Protein AF-A0AAD6MBC7-F1 (afdb_monomer_lite)

Sequence (202 aa):
MADLLQKFNLKKAAIQKALGNLSDKGKMSFKEYGKQKIHLTLILTMQNCSKSWMSRRELLVRLRAVCSICGRYVFQRKIRTLESNLALQQIRDKEAKLRKGVNYAWAFEVKEMEDKLVKLRKGVTLVRPEERKAIEEMYSEKLSQWRKRMFKDVWGGITENSPQDLKEFKEELGLEYDEDVSVSLQSFSDLLQRCKNRARGQ

Radius of gyration: 58.09 Å; chains: 1; bounding box: 85×47×161 Å

Secondary structure (DSSP, 8-state):
-HHHHHTTT--HHHHHHHHHHHHHTTSSEEEEETTEEEEE--GGGGTTS-S----HHHHHHHHHHHHHHHHHHHHHHHHHHHHHHHHHHHHHHHHHHHHHHHHHHHHHHHHHHHHHHHHHHHH--SS-HHHHHHHHHHHHHHHHHHH--HHHHHHHHHHTT--S-TTHHHHHTT---TTTTT--HHHHHHHHHHHHHHGGG-

pLDDT: mean 76.62, std 12.32, range [38.09, 94.06]

Structure (mmCIF, N/CA/C/O backbone):
data_AF-A0AAD6MBC7-F1
#
_entry.id   AF-A0AAD6MBC7-F1
#
loop_
_atom_site.group_PDB
_atom_site.id
_atom_site.type_symbol
_atom_site.label_atom_id
_atom_site.label_alt_id
_atom_site.label_comp_id
_atom_site.label_asym_id
_atom_site.label_entity_id
_atom_site.label_seq_id
_atom_site.pdbx_PDB_ins_code
_atom_site.Cartn_x
_atom_site.Cartn_y
_atom_site.Cartn_z
_atom_site.occupancy
_atom_site.B_iso_or_equiv
_atom_site.auth_seq_id
_atom_site.auth_comp_id
_atom_site.auth_asym_id
_atom_site.auth_atom_id
_atom_site.pdbx_PDB_model_num
ATOM 1 N N . MET A 1 1 ? 16.259 22.492 -68.100 1.00 56.00 1 MET A N 1
ATOM 2 C CA . MET A 1 1 ? 16.984 23.421 -67.194 1.00 56.00 1 MET A CA 1
ATOM 3 C C . MET A 1 1 ? 16.187 24.696 -66.917 1.00 56.00 1 MET A C 1
ATOM 5 O O . MET A 1 1 ? 16.087 25.071 -65.758 1.00 56.00 1 MET A O 1
ATOM 9 N N . ALA A 1 2 ? 15.576 25.328 -67.932 1.00 54.22 2 ALA A N 1
ATOM 10 C CA . ALA A 1 2 ? 14.737 26.521 -67.752 1.00 54.22 2 ALA A CA 1
ATOM 11 C C . ALA A 1 2 ? 13.565 26.307 -66.770 1.00 54.22 2 ALA A C 1
ATOM 13 O O . ALA A 1 2 ? 13.370 27.140 -65.894 1.00 54.22 2 ALA A O 1
ATOM 14 N N . ASP A 1 3 ? 12.887 25.156 -66.825 1.00 60.41 3 ASP A N 1
ATOM 15 C CA . ASP A 1 3 ? 11.737 24.862 -65.945 1.00 60.41 3 ASP A CA 1
ATOM 16 C C . ASP A 1 3 ? 12.131 24.596 -64.479 1.00 60.41 3 ASP A C 1
ATOM 18 O O . ASP A 1 3 ? 11.359 24.838 -63.556 1.00 60.41 3 ASP A O 1
ATOM 22 N N . LEU A 1 4 ? 13.362 24.132 -64.239 1.00 61.28 4 LEU A N 1
ATOM 23 C CA . LEU A 1 4 ? 13.913 23.942 -62.890 1.00 61.28 4 LEU A CA 1
ATOM 24 C C . LEU A 1 4 ? 14.376 25.265 -62.274 1.00 61.28 4 LEU A C 1
ATOM 26 O O . LEU A 1 4 ? 14.241 25.457 -61.072 1.00 61.28 4 LEU A O 1
ATOM 30 N N . LEU A 1 5 ? 14.895 26.182 -63.094 1.00 61.25 5 LEU A N 1
ATOM 31 C CA . LEU A 1 5 ? 15.387 27.490 -62.653 1.00 61.25 5 LEU A CA 1
ATOM 32 C C . LEU A 1 5 ? 14.274 28.546 -62.559 1.00 61.25 5 LEU A C 1
ATOM 34 O O . LEU A 1 5 ? 14.397 29.489 -61.781 1.00 61.25 5 LEU A O 1
ATOM 38 N N . GLN A 1 6 ? 13.159 28.362 -63.274 1.00 61.75 6 GLN A N 1
ATOM 39 C CA . GLN A 1 6 ? 11.936 29.152 -63.086 1.00 61.75 6 GLN A CA 1
ATOM 40 C C . GLN A 1 6 ? 11.345 28.986 -61.681 1.00 61.75 6 GLN A C 1
ATOM 42 O O . GLN A 1 6 ? 10.816 29.953 -61.141 1.00 61.75 6 GLN A O 1
ATOM 47 N N . LYS A 1 7 ? 11.513 27.813 -61.048 1.00 66.12 7 LYS A N 1
ATOM 48 C CA . LYS A 1 7 ? 11.138 27.589 -59.637 1.00 66.12 7 LYS A CA 1
ATOM 49 C C . LYS A 1 7 ? 11.927 28.465 -58.652 1.00 66.12 7 LYS A C 1
ATOM 51 O O . LYS A 1 7 ? 11.479 28.659 -57.531 1.00 66.12 7 LYS A O 1
ATOM 56 N N . PHE A 1 8 ? 13.069 29.014 -59.074 1.00 68.12 8 PHE A N 1
ATOM 57 C CA . PHE A 1 8 ? 13.899 29.943 -58.300 1.00 68.12 8 PHE A CA 1
ATOM 58 C C . PHE A 1 8 ? 13.714 31.414 -58.738 1.00 68.12 8 PHE A C 1
ATOM 60 O O . PHE A 1 8 ? 14.601 32.234 -58.516 1.00 68.12 8 PHE A O 1
ATOM 67 N N . ASN A 1 9 ? 12.581 31.769 -59.369 1.00 68.56 9 ASN A N 1
ATOM 68 C CA . ASN A 1 9 ? 12.229 33.136 -59.801 1.00 68.56 9 ASN A CA 1
ATOM 69 C C . ASN A 1 9 ? 13.202 33.802 -60.798 1.00 68.56 9 ASN A C 1
ATOM 71 O O . ASN A 1 9 ? 13.253 35.028 -60.919 1.00 68.56 9 ASN A O 1
ATOM 75 N N . LEU A 1 10 ? 13.954 33.019 -61.574 1.00 72.62 10 LEU A N 1
ATOM 76 C CA . LEU A 1 10 ? 14.853 33.556 -62.597 1.00 72.62 10 LEU A CA 1
ATOM 77 C C . LEU A 1 10 ? 14.151 33.659 -63.960 1.00 72.62 10 LEU A C 1
ATOM 79 O O . LEU A 1 10 ? 13.627 32.680 -64.495 1.00 72.62 10 LEU A O 1
ATOM 83 N N . LYS A 1 11 ? 14.164 34.860 -64.560 1.00 77.94 11 LYS A N 1
ATOM 84 C CA . LYS A 1 11 ? 13.583 35.105 -65.892 1.00 77.94 11 LYS A CA 1
ATOM 85 C C . LYS A 1 11 ? 14.354 34.324 -66.965 1.00 77.94 11 LYS A C 1
ATOM 87 O O . LYS A 1 11 ? 15.581 34.396 -67.032 1.00 77.94 11 LYS A O 1
ATOM 92 N N . LYS A 1 12 ? 13.635 33.650 -67.872 1.00 76.00 12 LYS A N 1
ATOM 93 C CA . LYS A 1 12 ? 14.200 32.824 -68.963 1.00 76.00 12 LYS A CA 1
ATOM 94 C C . LYS A 1 12 ? 15.258 33.561 -69.800 1.00 76.00 12 LYS A C 1
ATOM 96 O O . LYS A 1 12 ? 16.302 32.990 -70.101 1.00 76.00 12 LYS A O 1
ATOM 101 N N . ALA A 1 13 ? 15.028 34.842 -70.092 1.00 75.56 13 ALA A N 1
ATOM 102 C CA . ALA A 1 13 ? 15.972 35.687 -70.824 1.00 75.56 13 ALA A CA 1
ATOM 103 C C . ALA A 1 13 ? 17.287 35.935 -70.056 1.00 75.56 13 ALA A C 1
ATOM 105 O O . ALA A 1 13 ? 18.360 35.946 -70.655 1.00 75.56 13 ALA A O 1
ATOM 106 N N . ALA A 1 14 ? 17.231 36.075 -68.726 1.00 77.00 14 ALA A N 1
ATOM 107 C CA . ALA A 1 14 ? 18.420 36.251 -67.891 1.00 77.00 14 ALA A CA 1
ATOM 108 C C . ALA A 1 14 ? 19.261 34.965 -67.830 1.00 77.00 14 ALA A C 1
ATOM 110 O O . ALA A 1 14 ? 20.485 35.030 -67.912 1.00 77.00 14 ALA A O 1
ATOM 111 N N . ILE A 1 15 ? 18.608 33.798 -67.770 1.00 76.75 15 ILE A N 1
ATOM 112 C CA . ILE A 1 15 ? 19.275 32.486 -67.801 1.00 76.75 15 ILE A CA 1
ATOM 113 C C . ILE A 1 15 ? 19.969 32.267 -69.152 1.00 76.75 15 ILE A C 1
ATOM 115 O O . ILE A 1 15 ? 21.124 31.851 -69.186 1.00 76.75 15 ILE A O 1
ATOM 119 N N . GLN A 1 16 ? 19.302 32.591 -70.264 1.00 77.44 16 GLN A N 1
ATOM 120 C CA . GLN A 1 16 ? 19.898 32.486 -71.601 1.00 77.44 16 GLN A CA 1
ATOM 121 C C . GLN A 1 16 ? 21.079 33.447 -71.785 1.00 77.44 16 GLN A C 1
ATOM 123 O O . GLN A 1 16 ? 22.109 33.037 -72.313 1.00 77.44 16 GLN A O 1
ATOM 128 N N . LYS A 1 17 ? 20.981 34.688 -71.287 1.00 80.56 17 LYS A N 1
ATOM 129 C CA . LYS A 1 17 ? 22.090 35.655 -71.319 1.00 80.56 17 LYS A CA 1
ATOM 130 C C . LYS A 1 17 ? 23.271 35.207 -70.450 1.00 80.56 17 LYS A C 1
ATOM 132 O O . LYS A 1 17 ? 24.415 35.342 -70.863 1.00 80.56 17 LYS A O 1
ATOM 137 N N . ALA A 1 18 ? 23.012 34.636 -69.273 1.00 78.00 18 ALA A N 1
ATOM 138 C CA . ALA A 1 18 ? 24.057 34.104 -68.400 1.00 78.00 18 ALA A CA 1
ATOM 139 C C . ALA A 1 18 ? 24.757 32.875 -69.005 1.00 78.00 18 ALA A C 1
ATOM 141 O O . ALA A 1 18 ? 25.981 32.786 -68.941 1.00 78.00 18 ALA A O 1
ATOM 142 N N . LEU A 1 19 ? 24.004 31.961 -69.628 1.00 74.69 19 LEU A N 1
ATOM 143 C CA . LEU A 1 19 ? 24.559 30.809 -70.350 1.00 74.69 19 LEU A CA 1
ATOM 144 C C . LEU A 1 19 ? 25.358 31.238 -71.586 1.00 74.69 19 LEU A C 1
ATOM 146 O O . LEU A 1 19 ? 26.434 30.691 -71.811 1.00 74.69 19 LEU A O 1
ATOM 150 N N . GLY A 1 20 ? 24.881 32.243 -72.330 1.00 77.31 20 GLY A N 1
ATOM 151 C CA . GLY A 1 20 ? 25.635 32.891 -73.407 1.00 77.31 20 GLY A CA 1
ATOM 152 C C . GLY A 1 20 ? 26.960 33.448 -72.892 1.00 77.31 20 GLY A C 1
ATOM 153 O O . GLY A 1 20 ? 28.013 32.995 -73.313 1.00 77.31 20 GLY A O 1
ATOM 154 N N . ASN A 1 21 ? 26.924 34.275 -71.843 1.00 79.06 21 ASN A N 1
ATOM 155 C CA . ASN A 1 21 ? 28.130 34.831 -71.224 1.00 79.06 21 ASN A CA 1
ATOM 156 C C . ASN A 1 21 ? 29.107 33.757 -70.697 1.00 79.06 21 ASN A C 1
ATOM 158 O O . ASN A 1 21 ? 30.316 33.975 -70.693 1.00 79.06 21 ASN A O 1
ATOM 162 N N . LEU A 1 22 ? 28.616 32.620 -70.185 1.00 74.25 22 LEU A N 1
ATOM 163 C CA . LEU A 1 22 ? 29.458 31.503 -69.720 1.00 74.25 22 LEU A CA 1
ATOM 164 C C . LEU A 1 22 ? 30.063 30.705 -70.878 1.00 74.25 22 LEU A C 1
ATOM 166 O O . LEU A 1 22 ? 31.166 30.168 -70.745 1.00 74.25 22 LEU A O 1
ATOM 170 N N . SER A 1 23 ? 29.346 30.660 -71.995 1.00 7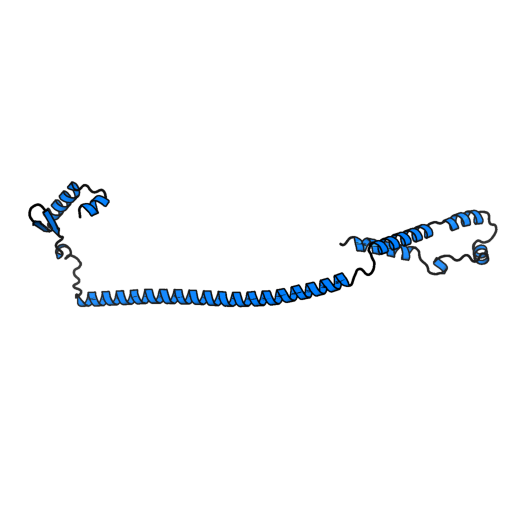5.12 23 SER A N 1
ATOM 171 C CA . SER A 1 23 ? 29.808 30.092 -73.249 1.00 75.12 23 SER A CA 1
ATOM 172 C C . SER A 1 23 ? 30.866 30.976 -73.912 1.00 75.12 23 SER A C 1
ATOM 174 O O . SER A 1 23 ? 31.919 30.475 -74.293 1.00 75.12 23 SER A O 1
ATOM 176 N N . ASP A 1 24 ? 30.640 32.290 -73.957 1.00 74.75 24 ASP A N 1
ATOM 177 C CA . ASP A 1 24 ? 31.580 33.285 -74.491 1.00 74.75 24 ASP A CA 1
ATOM 178 C C . ASP A 1 24 ? 32.871 33.336 -73.658 1.00 74.75 24 ASP A C 1
ATOM 180 O O . ASP A 1 24 ? 33.964 33.522 -74.185 1.00 74.75 24 ASP A O 1
ATOM 184 N N . LYS A 1 25 ? 32.770 33.091 -72.342 1.00 72.19 25 LYS A N 1
ATOM 185 C CA . LYS A 1 25 ? 33.917 32.939 -71.425 1.00 72.19 25 LYS A CA 1
ATOM 186 C C . LYS A 1 25 ? 34.620 31.576 -71.524 1.00 72.19 25 LYS A C 1
ATOM 188 O O . LYS A 1 25 ? 35.513 31.309 -70.719 1.00 72.19 25 LYS A O 1
ATOM 193 N N . GLY A 1 26 ? 34.198 30.688 -72.428 1.00 67.25 26 GLY A N 1
ATOM 194 C CA . GLY A 1 26 ? 34.818 29.378 -72.660 1.00 67.25 26 GLY A CA 1
ATOM 195 C C . GLY A 1 26 ? 34.673 28.365 -71.515 1.00 67.25 26 GLY A C 1
ATOM 196 O O . GLY A 1 26 ? 35.345 27.336 -71.518 1.00 67.25 26 GLY A O 1
ATOM 197 N N . LYS A 1 27 ? 33.812 28.629 -70.517 1.00 68.25 27 LYS A N 1
ATOM 198 C CA . LYS A 1 27 ? 33.581 27.723 -69.370 1.00 68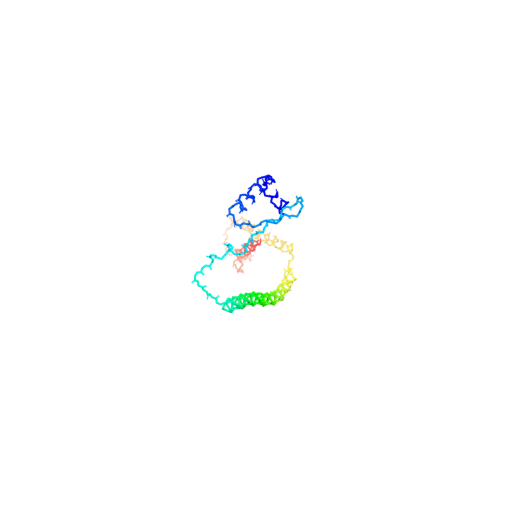.25 27 LYS A CA 1
ATOM 199 C C . LYS A 1 27 ? 32.525 26.656 -69.658 1.00 68.25 27 LYS A C 1
ATOM 201 O O . LYS A 1 27 ? 32.457 25.644 -68.963 1.00 68.25 27 LYS A O 1
ATOM 206 N N . MET A 1 28 ? 31.694 26.880 -70.671 1.00 71.31 28 MET A N 1
ATOM 207 C CA . MET A 1 28 ? 30.710 25.925 -71.170 1.00 71.31 28 MET A CA 1
ATOM 208 C C . MET A 1 28 ? 30.853 25.833 -72.685 1.00 71.31 28 MET A C 1
ATOM 210 O O . MET A 1 28 ? 30.994 26.852 -73.351 1.00 71.31 28 MET A O 1
ATOM 214 N N . SER A 1 29 ? 30.808 24.625 -73.231 1.00 69.62 29 SER A N 1
ATOM 215 C CA . SER A 1 29 ? 30.626 24.418 -74.663 1.00 69.62 29 SER A CA 1
ATOM 216 C C . SER A 1 29 ? 29.133 24.311 -74.960 1.00 69.62 29 SER A C 1
ATOM 218 O O . SER A 1 29 ? 28.348 23.864 -74.123 1.00 69.62 29 SER A O 1
ATOM 220 N N . PHE A 1 30 ? 28.710 24.733 -76.147 1.00 73.06 30 PHE A N 1
ATOM 221 C CA . PHE A 1 30 ? 27.341 24.520 -76.602 1.00 73.06 30 PHE A CA 1
ATOM 222 C C . PHE A 1 30 ? 27.331 23.800 -77.940 1.00 73.06 30 PHE A C 1
ATOM 224 O O . PHE A 1 30 ? 28.228 23.983 -78.760 1.00 73.06 30 PHE A O 1
ATOM 231 N N . LYS A 1 31 ? 26.314 22.966 -78.150 1.00 77.00 31 LYS A N 1
ATOM 232 C CA . LYS A 1 31 ? 26.048 22.329 -79.437 1.00 77.00 31 LYS A CA 1
ATOM 233 C C . LYS A 1 31 ? 24.652 22.717 -79.898 1.00 77.00 31 LYS A C 1
ATOM 235 O O . LYS A 1 31 ? 23.686 22.580 -79.142 1.00 77.00 31 LYS A O 1
ATOM 240 N N . GLU A 1 32 ? 24.564 23.246 -81.112 1.00 74.81 32 GLU A N 1
ATOM 241 C CA . GLU A 1 32 ? 23.302 23.653 -81.722 1.00 74.81 32 GLU A CA 1
ATOM 242 C C . GLU A 1 32 ? 22.705 22.482 -82.499 1.00 74.81 32 GLU A C 1
ATOM 244 O O . GLU A 1 32 ? 23.358 21.891 -83.357 1.00 74.81 32 GLU A O 1
ATOM 249 N N . TYR A 1 33 ? 21.457 22.146 -82.187 1.00 63.09 33 TYR A N 1
ATOM 250 C CA . TYR A 1 33 ? 20.646 21.215 -82.961 1.00 63.09 33 TYR A CA 1
ATOM 251 C C . TYR A 1 33 ? 19.411 21.978 -83.448 1.00 63.09 33 TYR A C 1
ATOM 253 O O . TYR A 1 33 ? 18.427 22.146 -82.721 1.00 63.09 33 TYR A O 1
ATOM 261 N N . GLY A 1 34 ? 19.482 22.506 -84.673 1.00 72.75 34 GLY A N 1
ATOM 262 C CA . GLY A 1 34 ? 18.407 23.295 -85.280 1.00 72.75 34 GLY A CA 1
ATOM 263 C C . GLY A 1 34 ? 18.039 24.529 -84.444 1.00 72.75 34 GLY A C 1
ATOM 264 O O . GLY A 1 34 ? 18.840 25.442 -84.290 1.00 72.75 34 GLY A O 1
ATOM 265 N N . LYS A 1 35 ? 16.821 24.564 -83.884 1.00 68.81 35 LYS A N 1
ATOM 266 C CA . LYS A 1 35 ? 16.318 25.689 -83.065 1.00 68.81 35 LYS A CA 1
ATOM 267 C C . LYS A 1 35 ? 16.695 25.614 -81.573 1.00 68.81 35 LYS A C 1
ATOM 269 O O . LYS A 1 35 ? 16.298 26.496 -80.813 1.00 68.81 35 LYS A O 1
ATOM 274 N N . GLN A 1 36 ? 17.410 24.578 -81.122 1.00 69.31 36 GLN A N 1
ATOM 275 C CA . GLN A 1 36 ? 17.744 24.373 -79.705 1.00 69.31 36 GLN A CA 1
ATOM 276 C C . GLN A 1 36 ? 19.264 24.357 -79.474 1.00 69.31 36 GLN A C 1
ATOM 278 O O . GLN A 1 36 ? 20.006 23.723 -80.222 1.00 69.31 36 GLN A O 1
ATOM 283 N N . LYS A 1 37 ? 19.727 25.028 -78.408 1.00 74.75 37 LYS A N 1
ATOM 284 C CA . LYS A 1 37 ? 21.135 25.028 -77.972 1.00 74.75 37 LYS A CA 1
ATOM 285 C C . LYS A 1 37 ? 21.282 24.237 -76.673 1.00 74.75 37 LYS A C 1
ATOM 287 O O . LYS A 1 37 ? 20.602 24.539 -75.690 1.00 74.75 37 LYS A O 1
ATOM 292 N N . ILE A 1 38 ? 22.168 23.242 -76.660 1.00 77.75 38 ILE A N 1
ATOM 293 C CA . ILE A 1 38 ? 22.496 22.456 -75.463 1.00 77.75 38 ILE A CA 1
ATOM 294 C C . ILE A 1 38 ? 23.839 22.945 -74.933 1.00 77.75 38 ILE A C 1
ATOM 296 O O . ILE A 1 38 ? 24.845 22.811 -75.621 1.00 77.75 38 ILE A O 1
ATOM 300 N N . HIS A 1 39 ? 23.852 23.489 -73.716 1.00 72.31 39 HIS A N 1
ATOM 301 C CA . HIS A 1 39 ? 25.069 23.924 -73.032 1.00 72.31 39 HIS A CA 1
ATOM 302 C C . HIS A 1 39 ? 25.580 22.807 -72.116 1.00 72.31 39 HIS A C 1
ATOM 304 O O . HIS A 1 39 ? 24.849 22.329 -71.248 1.00 72.31 39 HIS A O 1
ATOM 310 N N . LEU A 1 40 ? 26.835 22.410 -72.299 1.00 70.94 40 LEU A N 1
ATOM 311 C CA . LEU A 1 40 ? 27.539 21.406 -71.512 1.00 70.94 40 LEU A CA 1
ATOM 312 C C . LEU A 1 40 ? 28.790 22.051 -70.912 1.00 70.94 40 LEU A C 1
ATOM 314 O O . LEU A 1 40 ? 29.571 22.706 -71.594 1.00 70.94 40 LEU A O 1
ATOM 318 N N . THR A 1 41 ? 29.014 21.864 -69.620 1.00 65.00 41 THR A N 1
ATOM 319 C CA . THR A 1 41 ? 30.319 22.159 -69.021 1.00 65.00 41 THR A CA 1
ATOM 320 C C . THR A 1 41 ? 31.305 21.087 -69.462 1.00 65.00 41 THR A C 1
ATOM 322 O O . THR A 1 41 ? 31.102 19.905 -69.176 1.00 65.00 41 THR A O 1
ATOM 325 N N . LEU A 1 42 ? 32.375 21.484 -70.146 1.00 61.94 42 LEU A N 1
ATOM 326 C CA . LEU A 1 42 ? 33.469 20.579 -70.471 1.00 61.94 42 LEU A CA 1
ATOM 327 C C . LEU A 1 42 ? 34.189 20.214 -69.167 1.00 61.94 42 LEU A C 1
ATOM 329 O O . LEU A 1 42 ? 34.695 21.088 -68.476 1.00 61.94 42 LEU A O 1
ATOM 333 N N . ILE A 1 43 ? 34.260 18.929 -68.825 1.00 59.59 43 ILE A N 1
ATOM 334 C CA . ILE A 1 43 ? 34.863 18.445 -67.565 1.00 59.59 43 ILE A CA 1
ATOM 335 C C . ILE A 1 43 ? 36.324 18.920 -67.394 1.00 59.59 43 ILE A C 1
ATOM 337 O O . ILE A 1 43 ? 36.804 19.056 -66.272 1.00 59.59 43 ILE A O 1
ATOM 341 N N . LEU A 1 44 ? 37.001 19.275 -68.492 1.00 54.16 44 LEU A N 1
ATOM 342 C CA . LEU A 1 44 ? 38.344 19.858 -68.490 1.00 54.16 44 LEU A CA 1
ATOM 343 C C . LEU A 1 44 ? 38.445 21.184 -67.712 1.00 54.16 44 LEU A C 1
ATOM 345 O O . LEU A 1 44 ? 39.505 21.473 -67.168 1.00 54.16 44 LEU A O 1
ATOM 349 N N . THR A 1 45 ? 37.376 21.982 -67.569 1.00 53.81 45 THR A N 1
ATOM 350 C CA . THR A 1 45 ? 37.436 23.197 -66.724 1.00 53.81 45 THR A CA 1
ATOM 351 C C . THR A 1 45 ? 37.444 22.890 -65.225 1.00 53.81 45 THR A C 1
ATOM 353 O O . THR A 1 45 ? 37.822 23.753 -64.435 1.00 53.81 45 THR A O 1
ATOM 356 N N . MET A 1 46 ? 37.090 21.666 -64.813 1.00 53.12 46 MET A N 1
ATOM 357 C CA . MET A 1 46 ? 37.296 21.196 -63.436 1.00 53.12 46 MET A CA 1
ATOM 358 C C . MET A 1 46 ? 38.710 20.641 -63.209 1.00 53.12 46 MET A C 1
ATOM 360 O O . MET A 1 46 ? 39.046 20.225 -62.100 1.00 53.12 46 MET A O 1
ATOM 364 N N . GLN A 1 47 ? 39.574 20.679 -64.225 1.00 50.03 47 GLN A N 1
ATOM 365 C CA . GLN A 1 47 ? 40.963 20.230 -64.156 1.00 50.03 47 GLN A CA 1
ATOM 366 C C . GLN A 1 47 ? 41.891 21.313 -63.585 1.00 50.03 47 GLN A C 1
ATOM 368 O O . GLN A 1 47 ? 42.953 21.598 -64.117 1.00 50.03 47 GLN A O 1
ATOM 373 N N . ASN A 1 48 ? 41.471 21.924 -62.476 1.00 49.22 48 ASN A N 1
ATOM 374 C CA . ASN A 1 48 ? 42.333 22.697 -61.576 1.00 49.22 48 ASN A CA 1
ATOM 375 C C . ASN A 1 48 ? 42.247 22.188 -60.126 1.00 49.22 48 ASN A C 1
ATOM 377 O O . ASN A 1 48 ? 42.748 22.827 -59.200 1.00 49.22 48 ASN A O 1
ATOM 381 N N . CYS A 1 49 ? 41.661 21.007 -59.903 1.00 46.47 49 CYS A N 1
ATOM 382 C CA . CYS A 1 49 ? 41.767 20.318 -58.623 1.00 46.47 49 CYS A CA 1
ATOM 383 C C . CYS A 1 49 ? 43.151 19.666 -58.472 1.00 46.47 49 CYS A C 1
ATOM 385 O O . CYS A 1 49 ? 43.333 18.488 -58.745 1.00 46.47 49 CYS A O 1
ATOM 387 N N . SER A 1 50 ? 44.077 20.478 -57.958 1.00 47.28 50 SER A N 1
ATOM 388 C CA . SER A 1 50 ? 45.255 20.122 -57.160 1.00 47.28 50 SER A CA 1
ATOM 389 C C . SER A 1 50 ? 46.408 19.362 -57.834 1.00 47.28 50 SER A C 1
ATOM 391 O O . SER A 1 50 ? 46.270 18.265 -58.360 1.00 47.28 50 SER A O 1
ATOM 393 N N . LYS A 1 51 ? 47.610 19.931 -57.686 1.00 52.25 51 LYS A N 1
ATOM 394 C CA . LYS A 1 51 ? 48.935 19.409 -58.072 1.00 52.25 51 LYS A CA 1
ATOM 395 C C . LYS A 1 51 ? 49.381 18.167 -57.268 1.00 52.25 51 LYS A C 1
ATOM 397 O O . LYS A 1 51 ? 50.570 17.963 -57.055 1.00 52.25 51 LYS A O 1
ATOM 402 N N . SER A 1 52 ? 48.451 17.334 -56.810 1.00 53.91 52 SER A N 1
ATOM 403 C CA . SER A 1 52 ? 48.731 16.048 -56.170 1.00 53.91 52 SER A CA 1
ATOM 404 C C . SER A 1 52 ? 48.028 14.971 -56.985 1.00 53.91 52 SER A C 1
ATOM 406 O O . SER A 1 52 ? 46.828 14.738 -56.842 1.00 53.91 52 SER A O 1
ATOM 408 N N . TRP A 1 53 ? 48.777 14.363 -57.904 1.00 49.31 53 TRP A N 1
ATOM 409 C CA . TRP A 1 53 ? 48.327 13.225 -58.696 1.00 49.31 53 TRP A CA 1
ATOM 410 C C . TRP A 1 53 ? 48.178 12.006 -57.788 1.00 49.31 53 TRP A C 1
ATOM 412 O O . TRP A 1 53 ? 49.033 11.127 -57.764 1.00 49.31 53 TRP A O 1
ATOM 422 N N . MET A 1 54 ? 47.090 11.943 -57.029 1.00 57.91 54 MET A N 1
ATOM 423 C CA . MET A 1 54 ? 46.672 10.678 -56.452 1.00 57.91 54 MET A CA 1
ATOM 424 C C . MET A 1 54 ? 46.171 9.778 -57.576 1.00 57.91 54 MET A C 1
ATOM 426 O O . MET A 1 54 ? 45.283 10.157 -58.349 1.00 57.91 54 MET A O 1
ATOM 430 N N . SER A 1 55 ? 46.728 8.574 -57.677 1.00 75.50 55 SER A N 1
ATOM 431 C CA . SER A 1 55 ? 46.284 7.609 -58.681 1.00 75.50 55 SER A CA 1
ATOM 432 C C . SER A 1 55 ? 44.803 7.285 -58.464 1.00 75.50 55 SER A C 1
ATOM 434 O O . SER A 1 55 ? 44.333 7.188 -57.329 1.00 75.50 55 SER A O 1
ATOM 436 N N . ARG A 1 56 ? 44.050 7.028 -59.544 1.00 74.69 56 ARG A N 1
ATOM 437 C CA . ARG A 1 56 ? 42.657 6.539 -59.464 1.00 74.69 56 ARG A CA 1
ATOM 438 C C . ARG A 1 56 ? 42.529 5.357 -58.490 1.00 74.69 56 ARG A C 1
ATOM 440 O O . ARG A 1 56 ? 41.511 5.225 -57.815 1.00 74.69 56 ARG A O 1
ATOM 447 N N . ARG A 1 57 ? 43.574 4.527 -58.386 1.00 72.31 57 ARG A N 1
ATOM 448 C CA . ARG A 1 57 ? 43.651 3.420 -57.424 1.00 72.31 57 ARG A CA 1
ATOM 449 C C . ARG A 1 57 ? 43.641 3.902 -55.969 1.00 72.31 57 ARG A C 1
ATOM 451 O O . ARG A 1 57 ? 42.895 3.355 -55.168 1.00 72.31 57 ARG A O 1
ATOM 458 N N . GLU A 1 58 ? 44.391 4.944 -55.630 1.00 81.31 58 GLU A N 1
ATOM 459 C CA . GLU A 1 58 ? 44.435 5.499 -54.269 1.00 81.31 58 GLU A CA 1
ATOM 460 C C . GLU A 1 58 ? 43.112 6.158 -53.868 1.00 81.31 58 GLU A C 1
ATOM 462 O O . GLU A 1 58 ? 42.666 6.004 -52.731 1.00 81.31 58 GLU A O 1
ATOM 467 N N . LEU A 1 59 ? 42.439 6.835 -54.804 1.00 80.75 59 LEU A N 1
ATOM 468 C CA . LEU A 1 59 ? 41.100 7.388 -54.568 1.00 80.75 59 LEU A CA 1
ATOM 469 C C . LEU A 1 59 ? 40.072 6.286 -54.290 1.00 80.75 59 LEU A C 1
ATOM 471 O O . LEU A 1 59 ? 39.274 6.417 -53.364 1.00 80.75 59 LEU A O 1
ATOM 475 N N . LEU A 1 60 ? 40.124 5.179 -55.036 1.00 82.75 60 LEU A N 1
ATOM 476 C CA . LEU A 1 60 ? 39.267 4.015 -54.791 1.00 82.75 60 LEU A CA 1
ATOM 477 C C . LEU A 1 60 ? 39.550 3.372 -53.429 1.00 82.75 60 LEU A C 1
ATOM 479 O O . LEU A 1 60 ? 38.610 3.007 -52.722 1.00 82.75 60 LEU A O 1
ATOM 483 N N . VAL A 1 61 ? 40.823 3.266 -53.034 1.00 88.94 61 VAL A N 1
ATOM 484 C CA . VAL A 1 61 ? 41.216 2.751 -51.713 1.00 88.94 61 VAL A CA 1
ATOM 485 C C . VAL A 1 61 ? 40.683 3.652 -50.599 1.00 88.94 61 VAL A C 1
ATOM 487 O O . VAL A 1 61 ? 40.078 3.148 -49.652 1.00 88.94 61 VAL A O 1
ATOM 490 N N . ARG A 1 62 ? 40.821 4.978 -50.724 1.00 87.44 62 ARG A N 1
ATOM 491 C CA . ARG A 1 62 ? 40.276 5.925 -49.738 1.00 87.44 62 ARG A CA 1
ATOM 492 C C . ARG A 1 62 ? 38.754 5.900 -49.685 1.00 87.44 62 ARG A C 1
ATOM 494 O O . ARG A 1 62 ? 38.198 5.868 -48.592 1.00 87.44 62 ARG A O 1
ATOM 501 N N . LEU A 1 63 ? 38.080 5.859 -50.832 1.00 86.19 63 LEU A N 1
ATOM 502 C CA . LEU A 1 63 ? 36.622 5.765 -50.885 1.00 86.19 63 LEU A CA 1
ATOM 503 C C . LEU A 1 63 ? 36.134 4.477 -50.212 1.00 86.19 63 LEU A C 1
ATOM 505 O O . LEU A 1 63 ? 35.227 4.521 -49.386 1.00 86.19 63 LEU A O 1
ATOM 509 N N . ARG A 1 64 ? 36.786 3.341 -50.488 1.00 86.88 64 ARG A N 1
ATOM 510 C CA . ARG A 1 64 ? 36.478 2.059 -49.839 1.00 86.88 64 ARG A CA 1
ATOM 511 C C . ARG A 1 64 ? 36.724 2.115 -48.328 1.00 86.88 64 ARG A C 1
ATOM 513 O O . ARG A 1 64 ? 35.906 1.597 -47.570 1.00 86.88 64 ARG A O 1
ATOM 520 N N . ALA A 1 65 ? 37.800 2.764 -47.885 1.00 89.62 65 ALA A N 1
ATOM 521 C CA . ALA A 1 65 ? 38.086 2.960 -46.465 1.00 89.62 65 ALA A CA 1
ATOM 522 C C . ALA A 1 65 ? 37.007 3.814 -45.778 1.00 89.62 65 ALA A C 1
ATOM 524 O O . ALA A 1 65 ? 36.481 3.408 -44.743 1.00 89.62 65 ALA A O 1
ATOM 525 N N . VAL A 1 66 ? 36.613 4.940 -46.382 1.00 88.12 66 VAL A N 1
ATOM 526 C CA . VAL A 1 66 ? 35.544 5.811 -45.868 1.00 88.12 66 VAL A CA 1
ATOM 527 C C . VAL A 1 66 ? 34.208 5.068 -45.830 1.00 88.12 66 VAL A C 1
ATOM 529 O O . VAL A 1 66 ? 33.560 5.054 -44.787 1.00 88.12 66 VAL A O 1
ATOM 532 N N . CYS A 1 67 ? 33.827 4.366 -46.901 1.00 83.81 67 CYS A N 1
ATOM 533 C CA . CYS A 1 67 ? 32.614 3.544 -46.919 1.00 83.81 67 CYS A CA 1
ATOM 534 C C . CYS A 1 67 ? 32.631 2.462 -45.828 1.00 83.81 67 CYS A C 1
ATOM 536 O O . CYS A 1 67 ? 31.615 2.241 -45.170 1.00 83.81 67 CYS A O 1
ATOM 538 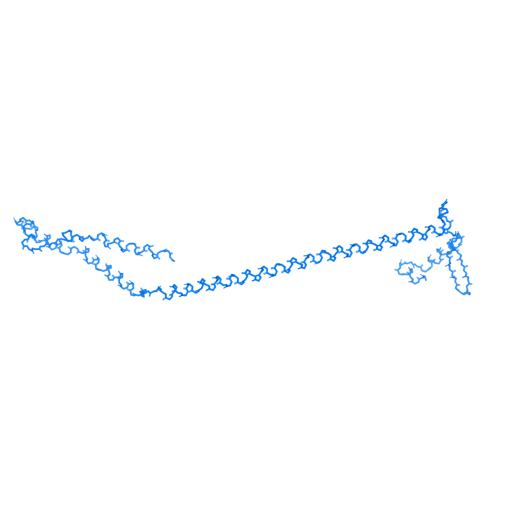N N . SER A 1 68 ? 33.777 1.818 -45.588 1.00 88.94 68 SER A N 1
ATOM 539 C CA . SER A 1 68 ? 33.929 0.814 -44.528 1.00 88.94 68 SER A CA 1
ATOM 540 C C . SER A 1 68 ? 33.788 1.419 -43.127 1.00 88.94 68 SER A C 1
ATOM 542 O O . SER A 1 68 ? 33.103 0.853 -42.274 1.00 88.94 68 SER A O 1
ATOM 544 N N . ILE A 1 69 ? 34.390 2.587 -42.882 1.00 88.81 69 ILE A N 1
ATOM 545 C CA . ILE A 1 69 ? 34.284 3.306 -41.604 1.00 88.81 69 ILE A CA 1
ATOM 546 C C . ILE A 1 69 ? 32.845 3.773 -41.368 1.00 88.81 69 ILE A C 1
ATOM 548 O O . ILE A 1 69 ? 32.293 3.508 -40.301 1.00 88.81 69 ILE A O 1
ATOM 552 N N . CYS A 1 70 ? 32.212 4.397 -42.365 1.00 85.94 70 CYS A N 1
ATOM 553 C CA . CYS A 1 70 ? 30.816 4.823 -42.282 1.00 85.94 70 CYS A CA 1
ATOM 554 C C . CYS A 1 70 ? 29.876 3.634 -42.047 1.00 85.94 70 CYS A C 1
ATOM 556 O O . CYS A 1 70 ? 29.003 3.715 -41.186 1.00 85.94 70 CYS A O 1
ATOM 558 N N . GLY A 1 71 ? 30.086 2.512 -42.743 1.00 89.38 71 GLY A N 1
ATOM 559 C CA . GLY A 1 71 ? 29.321 1.284 -42.526 1.00 89.38 71 GLY A CA 1
ATOM 560 C C . GLY A 1 71 ? 29.443 0.787 -41.086 1.00 89.38 71 GLY A C 1
ATOM 561 O O . GLY A 1 71 ? 28.434 0.627 -40.401 1.00 89.38 71 GLY A O 1
ATOM 562 N N . ARG A 1 72 ? 30.675 0.634 -40.582 1.00 90.56 72 ARG A N 1
ATOM 563 C CA . ARG A 1 72 ? 30.928 0.228 -39.187 1.00 90.56 72 ARG A CA 1
ATOM 564 C C . ARG A 1 72 ? 30.281 1.168 -38.175 1.00 90.56 72 ARG A C 1
ATOM 566 O O . ARG A 1 72 ? 29.695 0.697 -37.207 1.00 90.56 72 ARG A O 1
ATOM 573 N N . TYR A 1 73 ? 30.342 2.473 -38.412 1.00 90.69 73 TYR A N 1
ATOM 574 C CA . TYR A 1 73 ? 29.737 3.467 -37.532 1.00 90.69 73 TYR A CA 1
ATOM 575 C C . TYR A 1 73 ? 28.210 3.339 -37.455 1.00 90.69 73 TYR A C 1
ATOM 577 O O . TYR A 1 73 ? 27.632 3.396 -36.368 1.00 90.69 73 TYR A O 1
ATOM 585 N N . VAL A 1 74 ? 27.547 3.109 -38.592 1.00 91.62 74 VAL A N 1
ATOM 586 C CA . VAL A 1 74 ? 26.096 2.876 -38.637 1.00 91.62 74 VAL A CA 1
ATOM 587 C C . VAL A 1 74 ? 25.728 1.594 -37.886 1.00 91.62 74 VAL A C 1
ATOM 589 O O . VAL A 1 74 ? 24.783 1.602 -37.095 1.00 91.62 74 VAL A O 1
ATOM 592 N N . PHE A 1 75 ? 26.497 0.516 -38.070 1.00 90.44 75 PHE A N 1
ATOM 593 C CA . PHE A 1 75 ? 26.285 -0.736 -37.339 1.00 90.44 75 PHE A CA 1
ATOM 594 C C . PHE A 1 75 ? 26.487 -0.571 -35.830 1.00 90.44 75 PHE A C 1
ATOM 596 O O . PHE A 1 75 ? 25.615 -0.972 -35.064 1.00 90.44 75 PHE A O 1
ATOM 603 N N . GLN A 1 76 ? 27.570 0.077 -35.393 1.00 93.94 76 GLN A N 1
ATOM 604 C CA . GLN A 1 76 ? 27.824 0.326 -33.969 1.00 93.94 76 GLN A CA 1
ATOM 605 C C . GLN A 1 76 ? 26.723 1.162 -33.318 1.00 93.94 76 GLN A C 1
ATOM 607 O O . GLN A 1 76 ? 26.288 0.850 -32.211 1.00 93.94 76 GLN A O 1
ATOM 612 N N . ARG A 1 77 ? 26.221 2.193 -34.008 1.00 92.94 77 ARG A N 1
ATOM 613 C CA . ARG A 1 77 ? 25.071 2.966 -33.520 1.00 92.94 77 ARG A CA 1
ATOM 614 C C . ARG A 1 77 ? 23.846 2.081 -33.325 1.00 92.94 77 ARG A C 1
ATOM 616 O O . ARG A 1 77 ? 23.202 2.165 -32.287 1.00 92.94 77 ARG A O 1
ATOM 623 N N . LYS A 1 78 ? 23.549 1.218 -34.298 1.00 94.06 78 LYS A N 1
ATOM 624 C CA . LYS A 1 78 ? 22.379 0.339 -34.246 1.00 94.06 78 LYS A CA 1
ATOM 625 C C . LYS A 1 78 ? 22.494 -0.699 -33.129 1.00 94.06 78 LYS A C 1
ATOM 627 O O . LYS A 1 78 ? 21.518 -0.904 -32.418 1.00 94.06 78 LYS A O 1
ATOM 632 N N . ILE A 1 79 ? 23.681 -1.274 -32.930 1.00 93.81 79 ILE A N 1
ATOM 633 C CA . ILE A 1 79 ? 23.982 -2.165 -31.797 1.00 93.81 79 ILE A CA 1
ATOM 634 C C . ILE A 1 79 ? 23.730 -1.432 -30.477 1.00 93.81 79 ILE A C 1
ATOM 636 O O . ILE A 1 79 ? 22.930 -1.896 -29.674 1.00 93.81 79 ILE A O 1
ATOM 640 N N . ARG A 1 80 ? 24.294 -0.232 -30.303 1.00 93.25 80 ARG A N 1
ATOM 641 C CA . ARG A 1 80 ? 24.134 0.556 -29.072 1.00 93.25 80 ARG A CA 1
ATOM 642 C C . ARG A 1 80 ? 22.674 0.926 -28.784 1.00 93.25 80 ARG A C 1
ATOM 644 O O . ARG A 1 80 ? 22.242 0.920 -27.634 1.00 93.25 80 ARG A O 1
ATOM 651 N N . THR A 1 81 ? 21.893 1.233 -29.822 1.00 92.44 81 THR A N 1
ATOM 652 C CA . THR A 1 81 ? 20.447 1.469 -29.687 1.00 92.44 81 THR A CA 1
ATOM 653 C C . THR A 1 81 ? 19.701 0.198 -29.281 1.00 92.44 81 THR A C 1
ATOM 655 O O . THR A 1 81 ? 18.846 0.255 -28.402 1.00 92.44 81 THR A O 1
ATOM 658 N N . LEU A 1 82 ? 20.018 -0.949 -29.889 1.00 92.81 82 LEU A N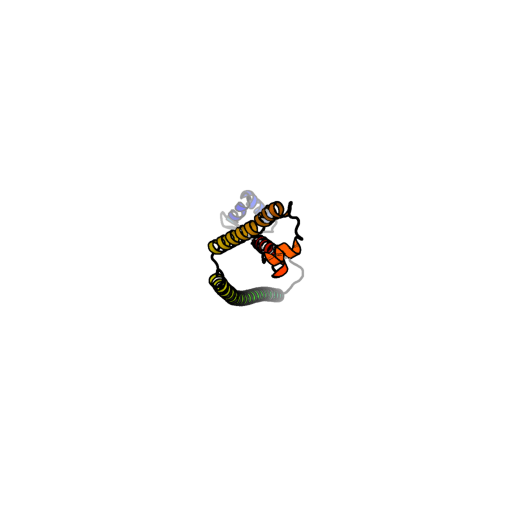 1
ATOM 659 C CA . LEU A 1 82 ? 19.392 -2.230 -29.552 1.00 92.81 82 LEU A CA 1
ATOM 660 C C . LEU A 1 82 ? 19.730 -2.674 -28.124 1.00 92.81 82 LEU A C 1
ATOM 662 O O . LEU A 1 82 ? 18.831 -3.097 -27.405 1.00 92.81 82 LEU A O 1
ATOM 666 N N . GLU A 1 83 ? 20.979 -2.513 -27.692 1.00 92.62 83 GLU A N 1
ATOM 667 C CA . GLU A 1 83 ? 21.413 -2.787 -26.316 1.00 92.62 83 GLU A CA 1
ATOM 668 C C . GLU A 1 83 ? 20.655 -1.920 -25.303 1.00 92.62 83 GLU A C 1
ATOM 670 O O . GLU A 1 83 ? 20.132 -2.434 -24.314 1.00 92.62 83 GLU A O 1
ATOM 675 N N . SER A 1 84 ? 20.525 -0.616 -25.572 1.00 90.56 84 SER A N 1
ATOM 676 C CA . SER A 1 84 ? 19.755 0.293 -24.714 1.00 90.56 84 SER A CA 1
ATOM 677 C C . SER A 1 84 ? 18.273 -0.089 -24.653 1.00 90.56 84 SER A C 1
ATOM 679 O O . SER A 1 84 ? 17.685 -0.084 -23.572 1.00 90.56 84 SER A O 1
ATOM 681 N N . ASN A 1 85 ? 17.674 -0.463 -25.785 1.00 91.31 85 ASN A N 1
ATOM 682 C CA . ASN A 1 85 ? 16.280 -0.902 -25.834 1.00 91.31 85 ASN A CA 1
ATOM 683 C C . ASN A 1 85 ? 16.064 -2.219 -25.076 1.00 91.31 85 ASN A C 1
ATOM 685 O O . ASN A 1 85 ? 15.084 -2.348 -24.342 1.00 91.31 85 ASN A O 1
ATOM 689 N N . LEU A 1 86 ? 16.985 -3.175 -25.216 1.00 91.38 86 LEU A N 1
ATOM 690 C CA . LEU A 1 86 ? 16.942 -4.442 -24.490 1.00 91.38 86 LEU A CA 1
ATOM 691 C C . LEU A 1 86 ? 17.048 -4.213 -22.977 1.00 91.38 86 LEU A C 1
ATOM 693 O O . LEU A 1 86 ? 16.262 -4.777 -22.217 1.00 91.38 86 LEU A O 1
ATOM 697 N N . ALA A 1 87 ? 17.959 -3.339 -22.539 1.00 89.88 87 ALA A N 1
ATOM 698 C CA . ALA A 1 87 ? 18.087 -2.970 -21.131 1.00 89.88 87 ALA A CA 1
ATOM 699 C C . ALA A 1 87 ? 16.789 -2.344 -20.584 1.00 89.88 87 ALA A C 1
ATOM 701 O O . ALA A 1 87 ? 16.337 -2.706 -19.497 1.00 89.88 87 ALA A O 1
ATOM 702 N N . LEU A 1 88 ? 16.139 -1.462 -21.354 1.00 93.31 88 LEU A N 1
ATOM 703 C CA . LEU A 1 88 ? 14.848 -0.876 -20.977 1.00 93.31 88 LEU A CA 1
ATOM 704 C C . LEU A 1 88 ? 13.739 -1.929 -20.851 1.00 93.31 88 LEU A C 1
ATOM 706 O O . LEU A 1 88 ? 12.950 -1.865 -19.908 1.00 93.31 88 LEU A O 1
ATOM 710 N N . GLN A 1 89 ? 13.673 -2.902 -21.763 1.00 92.38 89 GLN A N 1
ATOM 711 C CA . GLN A 1 89 ? 12.697 -3.995 -21.673 1.00 92.38 89 GLN A CA 1
ATOM 712 C C . GLN A 1 89 ? 12.922 -4.854 -20.426 1.00 92.38 89 GLN A C 1
ATOM 714 O O . GLN A 1 89 ? 11.983 -5.095 -19.673 1.00 92.38 89 GLN A O 1
ATOM 719 N N . GLN A 1 90 ? 14.172 -5.227 -20.144 1.00 93.62 90 GLN A N 1
ATOM 720 C CA . GLN A 1 90 ? 14.511 -6.002 -18.949 1.00 93.62 90 GLN A CA 1
ATOM 721 C C . GLN A 1 90 ? 14.145 -5.271 -17.649 1.00 93.62 90 GLN A C 1
ATOM 723 O O . GLN A 1 90 ? 13.695 -5.906 -16.693 1.00 93.62 90 GLN A O 1
ATOM 728 N N . ILE A 1 91 ? 14.317 -3.945 -17.600 1.00 89.81 91 ILE A N 1
ATOM 729 C CA . ILE A 1 91 ? 13.892 -3.125 -16.457 1.00 89.81 91 ILE A CA 1
ATOM 730 C C . ILE A 1 91 ? 12.366 -3.160 -16.314 1.00 89.81 91 ILE A C 1
ATOM 732 O O . ILE A 1 91 ? 11.874 -3.437 -15.220 1.00 89.81 91 ILE A O 1
ATOM 736 N N . ARG A 1 92 ? 11.620 -2.954 -17.408 1.00 91.38 92 ARG A N 1
ATOM 737 C CA . ARG A 1 92 ? 10.146 -2.993 -17.396 1.00 91.38 92 ARG A CA 1
ATOM 738 C C . ARG A 1 92 ? 9.603 -4.348 -16.943 1.00 91.38 92 ARG A C 1
ATOM 740 O O . ARG A 1 92 ? 8.670 -4.394 -16.146 1.00 91.38 92 ARG A O 1
ATOM 747 N N . ASP A 1 93 ? 10.206 -5.444 -17.391 1.00 92.50 93 ASP A N 1
ATOM 748 C CA . ASP A 1 93 ? 9.789 -6.793 -16.995 1.00 92.50 93 ASP A CA 1
ATOM 749 C C . ASP A 1 93 ? 10.035 -7.057 -15.505 1.00 92.50 93 ASP A C 1
ATOM 751 O O . ASP A 1 93 ? 9.186 -7.641 -14.822 1.00 92.50 93 ASP A O 1
ATOM 755 N N . LYS A 1 94 ? 11.183 -6.613 -14.976 1.00 92.88 94 LYS A N 1
ATOM 756 C CA . LYS A 1 94 ? 11.480 -6.691 -13.537 1.00 92.88 94 LYS A CA 1
ATOM 757 C C . LYS A 1 94 ? 10.495 -5.854 -12.725 1.00 92.88 94 LYS A C 1
ATOM 759 O O . LYS A 1 94 ? 9.962 -6.346 -11.732 1.00 92.88 94 LYS A O 1
ATOM 764 N N . GLU A 1 95 ? 10.208 -4.632 -13.165 1.00 91.50 95 GLU A N 1
ATOM 765 C CA . GLU A 1 95 ? 9.237 -3.751 -12.516 1.00 91.50 95 GLU A CA 1
ATOM 766 C C . GLU A 1 95 ? 7.834 -4.375 -12.496 1.00 91.50 95 GLU A C 1
ATOM 768 O O . GLU A 1 95 ? 7.182 -4.403 -11.453 1.00 91.50 95 GLU A O 1
ATOM 773 N N . ALA A 1 96 ? 7.383 -4.949 -13.615 1.00 91.69 96 ALA A N 1
ATOM 774 C CA . ALA A 1 96 ? 6.085 -5.611 -13.702 1.00 91.69 96 ALA A CA 1
ATOM 775 C C . ALA A 1 96 ? 5.982 -6.824 -12.762 1.00 91.69 96 ALA A C 1
ATOM 777 O O . ALA A 1 96 ? 4.944 -7.026 -12.128 1.00 91.69 96 ALA A O 1
ATOM 778 N N . LYS A 1 97 ? 7.051 -7.622 -12.639 1.00 91.75 97 LYS A N 1
ATOM 779 C CA . LYS A 1 97 ? 7.108 -8.748 -11.691 1.00 91.75 97 LYS A CA 1
ATOM 780 C C . LYS A 1 97 ? 7.024 -8.273 -10.241 1.00 91.75 97 LYS A C 1
ATOM 782 O O . LYS A 1 97 ? 6.237 -8.827 -9.476 1.00 91.75 97 LYS A O 1
ATOM 787 N N . LEU A 1 98 ? 7.780 -7.233 -9.883 1.00 89.44 98 LEU A N 1
ATOM 788 C CA . LEU A 1 98 ? 7.753 -6.655 -8.537 1.00 89.44 98 LEU A CA 1
ATOM 789 C C . LEU A 1 98 ? 6.377 -6.072 -8.205 1.00 89.44 98 LEU A C 1
ATOM 791 O O . LEU A 1 98 ? 5.814 -6.409 -7.168 1.00 89.44 98 LEU A O 1
ATOM 795 N N . ARG A 1 99 ? 5.788 -5.279 -9.109 1.00 88.69 99 ARG A N 1
ATOM 796 C CA . ARG A 1 99 ? 4.439 -4.715 -8.931 1.00 88.69 99 ARG A CA 1
ATOM 797 C C . ARG A 1 99 ? 3.385 -5.797 -8.716 1.00 88.69 99 ARG A C 1
ATOM 799 O O . ARG A 1 99 ? 2.537 -5.650 -7.844 1.00 88.69 99 ARG A O 1
ATOM 806 N N . LYS A 1 100 ? 3.445 -6.895 -9.478 1.00 87.44 100 LYS A N 1
ATOM 807 C CA . LYS A 1 100 ? 2.554 -8.045 -9.270 1.00 87.44 100 LYS A CA 1
ATOM 808 C C . LYS A 1 100 ? 2.748 -8.647 -7.878 1.00 87.44 100 LYS A C 1
ATOM 810 O O . LYS A 1 100 ? 1.766 -8.796 -7.165 1.00 87.44 100 LYS A O 1
ATOM 815 N N . GLY A 1 101 ? 3.988 -8.936 -7.477 1.00 87.81 101 GLY A N 1
ATOM 816 C CA . GLY A 1 101 ? 4.291 -9.485 -6.148 1.00 87.81 101 GLY A CA 1
ATOM 817 C C . GLY A 1 101 ? 3.777 -8.606 -5.004 1.00 87.81 101 GLY A C 1
ATOM 818 O O . GLY A 1 101 ? 3.103 -9.107 -4.108 1.00 87.81 101 GLY A O 1
ATOM 819 N N . VAL A 1 102 ? 4.015 -7.292 -5.084 1.00 86.56 102 VAL A N 1
ATOM 820 C CA . VAL A 1 102 ? 3.520 -6.313 -4.103 1.00 86.56 102 VAL A CA 1
ATOM 821 C C . VAL A 1 102 ? 1.992 -6.279 -4.076 1.00 86.56 102 VAL A C 1
ATOM 823 O O . VAL A 1 102 ? 1.413 -6.325 -2.998 1.00 86.56 102 VAL A O 1
ATOM 826 N N . ASN A 1 103 ? 1.325 -6.268 -5.235 1.00 87.06 103 ASN A N 1
ATOM 827 C CA . ASN A 1 103 ? -0.139 -6.273 -5.289 1.00 87.06 103 ASN A CA 1
ATOM 828 C C . ASN A 1 103 ? -0.748 -7.540 -4.673 1.00 87.06 103 ASN A C 1
ATOM 830 O O . ASN A 1 103 ? -1.755 -7.440 -3.979 1.00 87.06 103 ASN A O 1
ATOM 834 N N . TYR A 1 104 ? -0.159 -8.718 -4.904 1.00 84.94 104 TYR A N 1
ATOM 835 C CA . TYR A 1 104 ? -0.648 -9.961 -4.297 1.00 84.94 104 TYR A CA 1
ATOM 836 C C . TYR A 1 104 ? -0.450 -9.976 -2.776 1.00 84.94 104 TYR A C 1
ATOM 838 O O . TYR A 1 104 ? -1.367 -10.375 -2.061 1.00 84.94 104 TYR A O 1
ATOM 846 N N . ALA A 1 105 ? 0.703 -9.511 -2.281 1.00 86.31 105 ALA A N 1
ATOM 847 C CA . ALA A 1 105 ? 0.961 -9.407 -0.844 1.00 86.31 105 ALA A CA 1
ATOM 848 C C . ALA A 1 105 ? 0.014 -8.400 -0.172 1.00 86.31 105 ALA A C 1
ATOM 850 O O . ALA A 1 105 ? -0.645 -8.729 0.810 1.00 86.31 105 ALA A O 1
ATOM 851 N N . TRP A 1 106 ? -0.135 -7.210 -0.760 1.00 89.44 106 TRP A N 1
ATOM 852 C CA . TRP A 1 106 ? -1.009 -6.164 -0.232 1.00 89.44 106 TRP A CA 1
ATOM 853 C C . TRP A 1 106 ? -2.483 -6.584 -0.238 1.00 89.44 106 TRP A C 1
ATOM 855 O O . TRP A 1 106 ? -3.189 -6.370 0.742 1.00 89.44 106 TRP A O 1
ATOM 865 N N . ALA A 1 107 ? -2.950 -7.254 -1.298 1.00 89.56 107 ALA A N 1
ATOM 866 C CA . ALA A 1 107 ? -4.312 -7.785 -1.349 1.00 89.56 107 ALA A CA 1
ATOM 867 C C . ALA A 1 107 ? -4.573 -8.836 -0.256 1.00 89.56 107 ALA A C 1
ATOM 869 O O . ALA A 1 107 ? -5.681 -8.906 0.277 1.00 89.56 107 ALA A O 1
ATOM 870 N N . PHE A 1 108 ? -3.566 -9.643 0.091 1.00 89.69 108 PHE A N 1
ATOM 871 C CA . PHE A 1 108 ? -3.675 -10.613 1.177 1.00 89.69 108 PHE A CA 1
ATOM 872 C C . PHE A 1 108 ? -3.738 -9.926 2.547 1.00 89.69 108 PHE A C 1
ATOM 874 O O . PHE A 1 108 ? -4.635 -10.231 3.330 1.00 89.69 108 PHE A O 1
ATOM 881 N N . GLU A 1 109 ? -2.851 -8.962 2.811 1.00 89.12 109 GLU A N 1
ATOM 882 C CA . GLU A 1 109 ? -2.841 -8.189 4.062 1.00 89.12 109 GLU A CA 1
ATOM 883 C C . GLU A 1 109 ? -4.144 -7.413 4.268 1.00 89.12 109 GLU A C 1
ATOM 885 O O . GLU A 1 109 ? -4.731 -7.465 5.348 1.00 89.12 109 GLU A O 1
ATOM 890 N N . VAL A 1 110 ? -4.636 -6.731 3.227 1.00 90.06 110 VAL A N 1
ATOM 891 C CA . VAL A 1 110 ? -5.914 -6.007 3.281 1.00 90.06 110 VAL A CA 1
ATOM 892 C C . VAL A 1 110 ? -7.044 -6.963 3.640 1.00 90.06 110 VAL A C 1
ATOM 894 O O . VAL A 1 110 ? -7.800 -6.681 4.567 1.00 90.06 110 VAL A O 1
ATOM 897 N N . LYS A 1 111 ? -7.115 -8.125 2.984 1.00 93.31 111 LYS A N 1
ATOM 898 C CA . LYS A 1 111 ? -8.140 -9.130 3.275 1.00 93.31 111 LYS A CA 1
ATOM 899 C C . LYS A 1 111 ? -8.041 -9.664 4.707 1.00 93.31 111 LYS A C 1
ATOM 901 O O . LYS A 1 111 ? -9.055 -9.796 5.385 1.00 93.31 111 LYS A O 1
ATOM 906 N N . GLU A 1 112 ? -6.834 -9.943 5.196 1.00 93.56 112 GLU A N 1
ATOM 907 C CA . GLU A 1 112 ? -6.627 -10.406 6.572 1.00 93.56 112 GLU A CA 1
ATOM 908 C C . GLU A 1 112 ? -7.075 -9.349 7.596 1.00 93.56 112 GLU A C 1
ATOM 910 O O . GLU A 1 112 ? -7.707 -9.667 8.609 1.00 93.56 112 GLU A O 1
ATOM 915 N N . MET A 1 113 ? -6.777 -8.077 7.329 1.00 89.94 113 MET A N 1
ATOM 916 C CA . MET A 1 113 ? -7.188 -6.960 8.178 1.00 89.94 113 MET A CA 1
ATOM 917 C C . MET A 1 113 ? -8.700 -6.720 8.114 1.00 89.94 113 MET A C 1
ATOM 919 O O . MET A 1 113 ? -9.317 -6.465 9.150 1.00 89.94 113 MET A O 1
ATOM 923 N N . GLU A 1 114 ? -9.322 -6.871 6.946 1.00 90.00 114 GLU A N 1
ATOM 924 C CA . GLU A 1 114 ? -10.779 -6.850 6.788 1.00 90.00 114 GLU A CA 1
ATOM 925 C C . GLU A 1 114 ? -11.446 -7.983 7.576 1.00 90.00 114 GLU A C 1
ATOM 927 O O . GLU A 1 114 ? -12.388 -7.728 8.328 1.00 90.00 114 GLU A O 1
ATOM 932 N N . ASP A 1 115 ? -10.922 -9.209 7.508 1.00 90.50 115 ASP A N 1
ATOM 933 C CA . ASP A 1 115 ? -11.437 -10.348 8.276 1.00 90.50 115 ASP A CA 1
ATOM 934 C C . ASP A 1 115 ? -11.318 -10.112 9.792 1.00 90.50 115 ASP A C 1
ATOM 936 O O . ASP A 1 115 ? -12.243 -10.418 10.558 1.00 90.50 115 ASP A O 1
ATOM 940 N N . LYS A 1 116 ? -10.204 -9.521 10.248 1.00 89.12 116 LYS A N 1
ATOM 941 C CA . LYS A 1 116 ? -10.032 -9.091 11.647 1.00 89.12 116 LYS A CA 1
ATOM 942 C C . LYS A 1 116 ? -11.056 -8.019 12.027 1.00 89.12 116 LYS A C 1
ATOM 944 O O . LYS A 1 116 ? -11.692 -8.139 13.074 1.00 89.12 116 LYS A O 1
ATOM 949 N N . LEU A 1 117 ? -11.272 -7.012 11.180 1.00 85.12 117 LEU A N 1
ATOM 950 C CA . LEU A 1 117 ? -12.268 -5.962 11.416 1.00 85.12 117 LEU A CA 1
ATOM 951 C C . LEU A 1 117 ? -13.691 -6.519 11.467 1.00 85.12 117 LEU A C 1
ATOM 953 O O . LEU A 1 117 ? -14.468 -6.113 12.329 1.00 85.12 117 LEU A O 1
ATOM 957 N N . VAL A 1 118 ? -14.038 -7.469 10.598 1.00 85.31 118 VAL A N 1
ATOM 958 C CA . VAL A 1 118 ? -15.347 -8.136 10.616 1.00 85.31 118 VAL A CA 1
ATOM 959 C C . VAL A 1 118 ? -15.546 -8.894 11.927 1.00 85.31 118 VAL A C 1
ATOM 961 O O . VAL A 1 118 ? -16.622 -8.800 12.518 1.00 85.31 118 VAL A O 1
ATOM 964 N N . LYS A 1 119 ? -14.522 -9.600 12.423 1.00 82.00 119 LYS A N 1
ATOM 965 C CA . LYS A 1 119 ? -14.578 -10.281 13.728 1.00 82.00 119 LYS A CA 1
ATOM 966 C C . LYS A 1 119 ? -14.746 -9.296 14.883 1.00 82.00 119 LYS A C 1
ATOM 968 O O . LYS A 1 119 ? -15.580 -9.533 15.747 1.00 82.00 119 LYS A O 1
ATOM 973 N N . LEU A 1 120 ? -14.018 -8.179 14.876 1.00 79.75 120 LEU A N 1
ATOM 974 C CA . LEU A 1 120 ? -14.133 -7.145 15.910 1.00 79.75 120 LEU A CA 1
ATOM 975 C C . LEU A 1 120 ? -15.502 -6.450 15.884 1.00 79.75 120 LEU A C 1
ATOM 977 O O . LEU A 1 120 ? -16.106 -6.251 16.935 1.00 79.75 120 LEU A O 1
ATOM 981 N N . ARG A 1 121 ? -16.033 -6.150 14.691 1.00 75.06 121 ARG A N 1
ATOM 982 C CA . ARG A 1 121 ? -17.374 -5.565 14.523 1.00 75.06 121 ARG A CA 1
ATOM 983 C C . ARG A 1 121 ? -18.486 -6.522 14.940 1.00 75.06 121 ARG A C 1
ATOM 985 O O . ARG A 1 121 ? -19.449 -6.086 15.554 1.00 75.06 121 ARG A O 1
ATOM 992 N N . LYS A 1 122 ? -18.361 -7.815 14.623 1.00 70.94 122 LYS A N 1
ATOM 993 C CA . LYS A 1 122 ? -19.313 -8.845 15.075 1.00 70.94 122 LYS A CA 1
ATOM 994 C C . LYS A 1 122 ? -19.177 -9.143 16.570 1.00 70.94 122 LYS A C 1
ATOM 996 O O . LYS A 1 122 ? -20.150 -9.544 17.193 1.00 70.94 122 LYS A O 1
ATOM 1001 N N . GLY A 1 123 ? -17.978 -8.974 17.126 1.00 63.50 123 GLY A N 1
ATOM 1002 C CA . GLY A 1 123 ? -17.643 -9.362 18.492 1.00 63.50 123 GLY A CA 1
ATOM 1003 C C . GLY A 1 123 ? -17.951 -8.331 19.575 1.00 63.50 123 GLY A C 1
ATOM 1004 O O . GLY A 1 123 ? -17.932 -8.706 20.742 1.00 63.50 123 GLY A O 1
ATOM 1005 N N . VAL A 1 124 ? -18.218 -7.056 19.262 1.00 60.84 124 VAL A N 1
ATOM 1006 C CA . VAL A 1 124 ? -18.365 -6.028 20.313 1.00 60.84 124 VAL A CA 1
ATOM 1007 C C . VAL A 1 124 ? -19.423 -4.974 19.971 1.00 60.84 124 VAL A C 1
ATOM 1009 O O . VAL A 1 124 ? -19.116 -3.833 19.647 1.00 60.84 124 VAL A O 1
ATOM 1012 N N . THR A 1 125 ? -20.684 -5.345 20.171 1.00 57.50 125 THR A N 1
ATOM 1013 C CA . THR A 1 125 ? -21.674 -4.500 20.862 1.00 57.50 125 THR A CA 1
ATOM 1014 C C . THR A 1 125 ? -22.485 -5.401 21.794 1.00 57.50 125 THR A C 1
ATOM 1016 O O . THR A 1 125 ? -23.659 -5.669 21.569 1.00 57.50 125 THR A O 1
ATOM 1019 N N . LEU A 1 126 ? -21.827 -5.922 22.841 1.00 61.06 126 LEU A N 1
ATOM 1020 C CA . LEU A 1 126 ? -22.456 -6.789 23.854 1.00 61.06 126 LEU A CA 1
ATOM 1021 C C . LEU A 1 126 ? -23.613 -6.085 24.589 1.00 61.06 126 LEU A C 1
ATOM 1023 O O . LEU A 1 126 ? -24.478 -6.743 25.148 1.00 61.06 126 LEU A O 1
ATOM 1027 N N . VAL A 1 127 ? -23.631 -4.752 24.568 1.00 65.44 127 VAL A N 1
ATOM 1028 C CA . VAL A 1 127 ? -24.689 -3.931 25.153 1.00 65.44 127 VAL A CA 1
ATOM 1029 C C . VAL A 1 127 ? -25.181 -2.975 24.083 1.00 65.44 127 VAL A C 1
ATOM 1031 O O . VAL A 1 127 ? -24.376 -2.268 23.459 1.00 65.44 127 VAL A O 1
ATOM 1034 N N . ARG A 1 128 ? -26.495 -2.950 23.855 1.00 75.75 128 ARG A N 1
ATOM 1035 C CA . ARG A 1 128 ? -27.088 -1.977 22.936 1.00 75.75 128 ARG A CA 1
ATOM 1036 C C . ARG A 1 128 ? -26.864 -0.567 23.494 1.00 75.75 128 ARG A C 1
ATOM 1038 O O . ARG A 1 128 ? -26.926 -0.375 24.708 1.00 75.75 128 ARG A O 1
ATOM 1045 N N . PRO A 1 129 ? -26.626 0.448 22.648 1.00 75.44 129 PRO A N 1
ATOM 1046 C CA . PRO A 1 129 ? -26.431 1.817 23.129 1.00 75.44 129 PRO A CA 1
ATOM 1047 C C . PRO A 1 129 ? -27.634 2.322 23.944 1.00 75.44 129 PRO A C 1
ATOM 1049 O O . PRO A 1 129 ? -27.460 3.077 24.895 1.00 75.44 129 PRO A O 1
ATOM 1052 N N . GLU A 1 130 ? -28.836 1.852 23.611 1.00 79.00 130 GLU A N 1
ATOM 1053 C CA . GLU A 1 130 ? -30.081 2.134 24.331 1.00 79.00 130 GLU A CA 1
ATOM 1054 C C . GLU A 1 130 ? -30.078 1.546 25.749 1.00 79.00 130 GLU A C 1
ATOM 1056 O O . GLU A 1 130 ? -30.324 2.267 26.711 1.00 79.00 130 GLU A O 1
ATOM 1061 N N . GLU A 1 131 ? -29.720 0.267 25.893 1.00 81.44 131 GLU A N 1
ATOM 1062 C CA . GLU A 1 131 ? -29.606 -0.411 27.194 1.00 81.44 131 GLU A CA 1
ATOM 1063 C C . GLU A 1 131 ? -28.542 0.252 28.069 1.00 81.44 131 GLU A C 1
ATOM 1065 O O . GLU A 1 131 ? -28.755 0.487 29.258 1.00 81.44 131 GLU A O 1
ATOM 1070 N N . ARG A 1 132 ? -27.408 0.630 27.469 1.00 81.19 132 ARG A N 1
ATOM 1071 C CA . ARG A 1 132 ? -26.350 1.355 28.173 1.00 81.19 132 ARG A CA 1
ATOM 1072 C C . ARG A 1 132 ? -26.842 2.705 28.695 1.00 81.19 132 ARG A C 1
ATOM 1074 O O . ARG A 1 132 ? -26.558 3.045 29.840 1.00 81.19 132 ARG A O 1
ATOM 1081 N N . LYS A 1 133 ? -27.576 3.460 27.876 1.00 84.19 133 LYS A N 1
ATOM 1082 C CA . LYS A 1 133 ? -28.121 4.763 28.269 1.00 84.19 133 LYS A CA 1
ATOM 1083 C C . LYS A 1 133 ? -29.162 4.624 29.383 1.00 84.19 133 LYS A C 1
ATOM 1085 O O . LYS A 1 133 ? -29.092 5.375 30.348 1.00 84.19 133 LYS A O 1
ATOM 1090 N N . ALA A 1 134 ? -30.048 3.631 29.294 1.00 87.38 134 ALA A N 1
ATOM 1091 C CA . ALA A 1 134 ? -31.033 3.349 30.337 1.00 87.38 134 ALA A CA 1
ATOM 1092 C C . ALA A 1 134 ? -30.365 3.017 31.683 1.00 87.38 134 ALA A C 1
ATOM 1094 O O . ALA A 1 134 ? -30.760 3.543 32.721 1.00 87.38 134 ALA A O 1
ATOM 1095 N N . ILE A 1 135 ? -29.304 2.202 31.671 1.00 86.25 135 ILE A N 1
ATOM 1096 C CA . ILE A 1 135 ? -28.543 1.869 32.885 1.00 86.25 135 ILE A CA 1
ATOM 1097 C C . ILE A 1 135 ? -27.822 3.105 33.445 1.00 86.25 135 ILE A C 1
ATOM 1099 O O . ILE A 1 135 ? -27.824 3.316 34.658 1.00 86.25 135 ILE A O 1
ATOM 1103 N N . GLU A 1 136 ? -27.222 3.939 32.589 1.00 85.19 136 GLU A N 1
ATOM 1104 C CA . GLU A 1 136 ? -26.567 5.185 33.012 1.00 85.19 136 GLU A CA 1
ATOM 1105 C C . GLU A 1 136 ? -27.569 6.183 33.630 1.00 85.19 136 GLU A C 1
ATOM 1107 O O . GLU A 1 136 ? -27.264 6.796 34.659 1.00 85.19 136 GLU A O 1
ATOM 1112 N N . GLU A 1 137 ? -28.772 6.308 33.059 1.00 87.06 137 GLU A N 1
ATOM 1113 C CA . GLU A 1 137 ? -29.863 7.135 33.594 1.00 87.06 137 GLU A CA 1
ATOM 1114 C C . GLU A 1 137 ? -30.344 6.609 34.951 1.00 87.06 137 GLU A C 1
ATOM 1116 O O . GLU A 1 137 ? -30.288 7.353 35.936 1.00 87.06 137 GLU A O 1
ATOM 1121 N N . MET A 1 138 ? -30.675 5.316 35.050 1.00 87.25 138 MET A N 1
ATOM 1122 C CA . MET A 1 138 ? -31.069 4.675 36.313 1.00 87.25 138 MET A CA 1
ATOM 1123 C C . MET A 1 138 ? -30.011 4.857 37.407 1.00 87.25 138 MET A C 1
ATOM 1125 O O . MET A 1 138 ? -30.332 5.196 38.546 1.00 87.25 138 MET A O 1
ATOM 1129 N N . TYR A 1 139 ? -28.735 4.665 37.075 1.00 85.69 139 TYR A N 1
ATOM 1130 C CA . TYR A 1 139 ? -27.641 4.834 38.028 1.00 85.69 139 TYR A CA 1
ATOM 1131 C C . TYR A 1 139 ? -27.512 6.294 38.499 1.00 85.69 139 TYR A C 1
ATOM 1133 O O . TYR A 1 139 ? -27.306 6.556 39.688 1.00 85.69 139 TYR A O 1
ATOM 1141 N N . SER A 1 140 ? -27.697 7.261 37.593 1.00 83.12 140 SER A N 1
ATOM 1142 C CA . SER A 1 140 ? -27.674 8.690 37.930 1.00 83.12 140 SER A CA 1
ATOM 1143 C C . SER A 1 140 ? -28.844 9.110 38.828 1.00 83.12 140 SER A C 1
ATOM 1145 O O . SER A 1 140 ? -28.647 9.880 39.772 1.00 83.12 140 SER A O 1
ATOM 1147 N N . GLU A 1 141 ? -30.038 8.559 38.596 1.00 85.69 141 GLU A N 1
ATOM 1148 C CA . GLU A 1 141 ? -31.221 8.796 39.423 1.00 85.69 141 GLU A CA 1
ATOM 1149 C C . GLU A 1 141 ? -31.032 8.239 40.832 1.00 85.69 141 GLU A C 1
ATOM 1151 O O . GLU A 1 141 ? -31.302 8.936 41.813 1.00 85.69 141 GLU A O 1
ATOM 1156 N N . LYS A 1 142 ? -30.504 7.015 40.953 1.00 85.25 142 LYS A N 1
ATOM 1157 C CA . LYS A 1 142 ? -30.227 6.393 42.255 1.00 85.25 142 LYS A CA 1
ATOM 1158 C C . LYS A 1 142 ? -29.172 7.163 43.045 1.00 85.25 142 LYS A C 1
ATOM 1160 O O . LYS A 1 142 ? -29.367 7.404 44.234 1.00 85.25 142 LYS A O 1
ATOM 1165 N N . LEU A 1 143 ? -28.119 7.655 42.393 1.00 82.94 143 LEU A N 1
ATOM 1166 C CA . LEU A 1 143 ? -27.149 8.541 43.047 1.00 82.94 143 LEU A CA 1
ATOM 1167 C C . LEU A 1 143 ? -27.739 9.901 43.432 1.00 82.94 143 LEU A C 1
ATOM 1169 O O . LEU A 1 143 ? -27.381 10.453 44.472 1.00 82.94 143 LEU A O 1
ATOM 1173 N N . SER A 1 144 ? -28.647 10.453 42.624 1.00 80.56 144 SER A N 1
ATOM 1174 C CA . SER A 1 144 ? -29.374 11.676 42.980 1.00 80.56 144 SER A CA 1
ATOM 1175 C C . SER A 1 144 ? -30.243 11.460 44.221 1.00 80.56 144 SER A C 1
ATOM 1177 O O . SER A 1 144 ? -30.235 12.297 45.121 1.00 80.56 144 SER A O 1
ATOM 1179 N N . GLN A 1 145 ? -30.932 10.319 44.308 1.00 81.12 145 GLN A N 1
ATOM 1180 C CA . GLN A 1 145 ? -31.724 9.932 45.478 1.00 81.12 145 GLN A CA 1
ATOM 1181 C C . GLN A 1 145 ? -30.850 9.744 46.720 1.00 81.12 145 GLN A C 1
ATOM 1183 O O . GLN A 1 145 ? -31.197 10.267 47.772 1.00 81.12 145 GLN A O 1
ATOM 1188 N N . TRP A 1 146 ? -29.686 9.108 46.594 1.00 77.44 146 TRP A N 1
ATOM 1189 C CA . TRP A 1 146 ? -28.739 8.952 47.703 1.00 77.44 146 TRP A CA 1
ATOM 1190 C C . TRP A 1 146 ? -28.177 10.298 48.198 1.00 77.44 146 TRP A C 1
ATOM 1192 O O . TRP A 1 146 ? -27.968 10.504 49.391 1.00 77.44 146 TRP A O 1
ATOM 1202 N N . ARG A 1 147 ? -28.009 11.283 47.306 1.00 70.50 147 ARG A N 1
ATOM 1203 C CA . ARG A 1 147 ? -27.624 12.653 47.695 1.00 70.50 147 ARG A CA 1
ATOM 1204 C C . ARG A 1 147 ? -28.724 13.415 48.432 1.00 70.50 147 ARG A C 1
ATOM 1206 O O . ARG A 1 147 ? -28.407 14.396 49.110 1.00 70.50 147 ARG A O 1
ATOM 1213 N N . LYS A 1 148 ? -29.995 13.023 48.294 1.00 68.25 148 LYS A N 1
ATOM 1214 C CA . LYS A 1 148 ? -31.100 13.692 48.989 1.00 68.25 148 LYS A CA 1
ATOM 1215 C C . LYS A 1 148 ? -31.026 13.359 50.474 1.00 68.25 148 LYS A C 1
ATOM 1217 O O . LYS A 1 148 ? -31.286 12.243 50.903 1.00 68.25 148 LYS A O 1
ATOM 1222 N N . ARG A 1 149 ? -30.713 14.376 51.271 1.00 67.50 149 ARG A N 1
ATOM 1223 C CA . ARG A 1 149 ? -30.528 14.303 52.725 1.00 67.50 149 ARG A CA 1
ATOM 1224 C C . ARG A 1 149 ? -31.843 14.255 53.515 1.00 67.50 149 ARG A C 1
ATOM 1226 O O . ARG A 1 149 ? -31.840 14.618 54.680 1.00 67.50 149 ARG A O 1
ATOM 1233 N N . MET A 1 150 ? -32.931 13.742 52.930 1.00 71.50 150 MET A N 1
ATOM 1234 C CA . MET A 1 150 ? -34.269 13.726 53.550 1.00 71.50 150 MET A CA 1
ATOM 1235 C C . MET A 1 150 ? -34.246 13.128 54.961 1.00 71.50 150 MET A C 1
ATOM 1237 O O . MET A 1 150 ? -34.878 13.650 55.871 1.00 71.50 150 MET A O 1
ATOM 1241 N N . PHE A 1 151 ? -33.467 12.061 55.155 1.00 77.00 151 PHE A N 1
ATOM 1242 C CA . PHE A 1 151 ? -33.284 11.461 56.470 1.00 77.00 151 PHE A CA 1
ATOM 1243 C C . PHE A 1 151 ? -32.540 12.384 57.444 1.00 77.00 151 PHE A C 1
ATOM 1245 O O . PHE A 1 151 ? -32.963 12.506 58.581 1.00 77.00 151 PHE A O 1
ATOM 1252 N N . LYS A 1 152 ? -31.469 13.072 57.017 1.00 76.19 152 LYS A N 1
ATOM 1253 C CA . LYS A 1 152 ? -30.720 14.001 57.884 1.00 76.19 152 LYS A CA 1
ATOM 1254 C C . LYS A 1 152 ? -31.547 15.231 58.261 1.00 76.19 152 LYS A C 1
ATOM 1256 O O . LYS A 1 152 ? -31.388 15.714 59.373 1.00 76.19 152 LYS A O 1
ATOM 1261 N N . ASP A 1 153 ? -32.423 15.696 57.374 1.00 79.94 153 ASP A N 1
ATOM 1262 C CA . ASP A 1 153 ? -33.299 16.843 57.635 1.00 79.94 153 ASP A CA 1
ATOM 1263 C C . ASP A 1 153 ? -34.382 16.481 58.669 1.00 79.94 153 ASP A C 1
ATOM 1265 O O . ASP A 1 153 ? -34.583 17.204 59.643 1.00 79.94 153 ASP A O 1
ATOM 1269 N N . VAL A 1 154 ? -35.019 15.311 58.520 1.00 81.19 154 VAL A N 1
ATOM 1270 C CA . VAL A 1 154 ? -35.989 14.784 59.500 1.00 81.19 154 VAL A CA 1
ATOM 1271 C C . VAL A 1 154 ? -35.304 14.428 60.822 1.00 81.19 154 VAL A C 1
ATOM 1273 O O . VAL A 1 154 ? -35.802 14.771 61.890 1.00 81.19 154 VAL A O 1
ATOM 1276 N N . TRP A 1 155 ? -34.138 13.784 60.761 1.00 79.31 155 TRP A N 1
ATOM 1277 C CA . TRP A 1 155 ? -33.334 13.445 61.933 1.00 79.31 155 TRP A CA 1
ATOM 1278 C C . TRP A 1 155 ? -32.887 14.694 62.694 1.00 79.31 155 TRP A C 1
ATOM 1280 O O . TRP A 1 155 ? -32.961 14.723 63.919 1.00 79.31 155 TRP A O 1
ATOM 1290 N N . GLY A 1 156 ? -32.474 15.742 61.976 1.00 80.50 156 GLY A N 1
ATOM 1291 C CA . GLY A 1 156 ? -32.169 17.051 62.544 1.00 80.50 156 GLY A CA 1
ATOM 1292 C C . GLY A 1 156 ? -33.361 17.610 63.314 1.00 80.50 156 GLY A C 1
ATOM 1293 O O . GLY A 1 156 ? -33.225 17.875 64.500 1.00 80.50 156 GLY A O 1
ATOM 1294 N N . GLY A 1 157 ? -34.546 17.660 62.697 1.00 82.69 157 GLY A N 1
ATOM 1295 C CA . GLY A 1 157 ? -35.759 18.151 63.364 1.00 82.69 157 GLY A CA 1
ATOM 1296 C C . GLY A 1 157 ? -36.199 17.327 64.584 1.00 82.69 157 GLY A C 1
ATOM 1297 O O . GLY A 1 157 ? -36.731 17.886 65.538 1.00 82.69 157 GLY A O 1
ATOM 1298 N N . ILE A 1 158 ? -35.962 16.009 64.591 1.00 79.00 158 ILE A N 1
ATOM 1299 C CA . ILE A 1 158 ? -36.251 15.143 65.751 1.00 79.00 158 ILE A CA 1
ATOM 1300 C C . ILE A 1 158 ? -35.233 15.374 66.877 1.00 79.00 158 ILE A C 1
ATOM 1302 O O . ILE A 1 158 ? -35.596 15.383 68.052 1.00 79.00 158 ILE A O 1
ATOM 1306 N N . THR A 1 159 ? -33.959 15.558 66.530 1.00 77.44 159 THR A N 1
ATOM 1307 C CA . THR A 1 159 ? -32.867 15.645 67.511 1.00 77.44 159 THR A CA 1
ATOM 1308 C C . THR A 1 159 ? -32.582 17.058 68.017 1.00 77.44 159 THR A C 1
ATOM 1310 O O . THR A 1 159 ? -31.921 17.198 69.040 1.00 77.44 159 THR A O 1
ATOM 1313 N N . GLU A 1 160 ? -33.131 18.094 67.380 1.00 78.69 160 GLU A N 1
ATOM 1314 C CA . GLU A 1 160 ? -32.942 19.505 67.751 1.00 78.69 160 GLU A CA 1
ATOM 1315 C C . GLU A 1 160 ? -33.471 19.848 69.158 1.00 78.69 160 GLU A C 1
ATOM 1317 O O . GLU A 1 160 ? -32.922 20.724 69.818 1.00 78.69 160 GLU A O 1
ATOM 1322 N N . ASN A 1 161 ? -34.472 19.111 69.655 1.00 71.25 161 ASN A N 1
ATOM 1323 C CA . ASN A 1 161 ? -35.045 19.271 71.002 1.00 71.25 161 ASN A CA 1
ATOM 1324 C C . ASN A 1 161 ? -34.850 18.035 71.906 1.00 71.25 161 ASN A C 1
ATOM 1326 O O . ASN A 1 161 ? -35.526 17.898 72.929 1.00 71.25 161 ASN A O 1
ATOM 1330 N N . SER A 1 162 ? -33.957 17.114 71.533 1.00 70.62 162 SER A N 1
ATOM 1331 C CA . SER A 1 162 ? -33.719 15.878 72.286 1.00 70.62 162 SER A CA 1
ATOM 1332 C C . SER A 1 162 ? -32.823 16.118 73.513 1.00 70.62 162 SER A C 1
ATOM 1334 O O . SER A 1 162 ? -31.725 16.650 73.355 1.00 70.62 162 SER A O 1
ATOM 1336 N N . PRO A 1 163 ? -33.220 15.671 74.720 1.00 62.00 163 PRO A N 1
ATOM 1337 C CA . PRO A 1 163 ? -32.362 15.684 75.906 1.00 62.00 163 PRO A CA 1
ATOM 1338 C C . PRO A 1 163 ? -31.394 14.484 75.997 1.00 62.00 163 PRO A C 1
ATOM 1340 O O . PRO A 1 163 ? -30.594 14.440 76.927 1.00 62.00 163 PRO A O 1
ATOM 1343 N N . GLN A 1 164 ? -31.478 13.501 75.089 1.00 71.38 164 GLN A N 1
ATOM 1344 C CA . GLN A 1 164 ? -30.628 12.298 75.076 1.00 71.38 164 GLN A CA 1
ATOM 1345 C C . GLN A 1 164 ? -29.361 12.467 74.228 1.00 71.38 164 GLN A C 1
ATOM 1347 O O . GLN A 1 164 ? -29.356 13.201 73.234 1.00 71.38 164 GLN A O 1
ATOM 1352 N N . ASP A 1 165 ? -28.313 11.714 74.578 1.00 76.62 165 ASP A N 1
ATOM 1353 C CA . ASP A 1 165 ? -27.076 11.648 73.804 1.00 76.62 165 ASP A CA 1
ATOM 1354 C C . ASP A 1 165 ? -27.314 11.019 72.424 1.00 76.62 165 ASP A C 1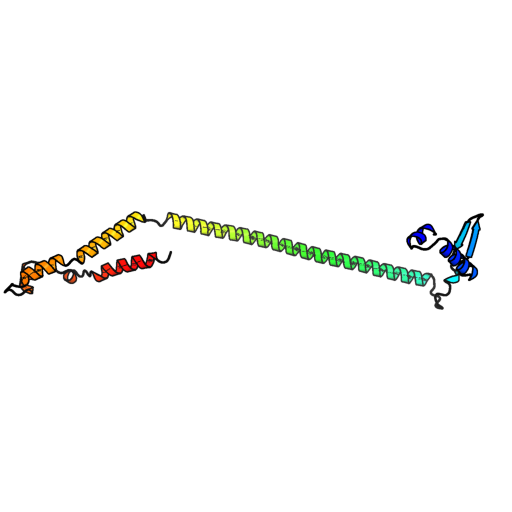
ATOM 1356 O O . ASP A 1 165 ? -27.745 9.875 72.271 1.00 76.62 165 ASP A O 1
ATOM 1360 N N . LEU A 1 166 ? -26.975 11.778 71.379 1.00 73.94 166 LEU A N 1
ATOM 1361 C CA . LEU A 1 166 ? -27.224 11.425 69.977 1.00 73.94 166 LEU A CA 1
ATOM 1362 C C . LEU A 1 166 ? -26.568 10.116 69.521 1.00 73.94 166 LEU A C 1
ATOM 1364 O O . LEU A 1 166 ? -26.943 9.603 68.471 1.00 73.94 166 LEU A O 1
ATOM 1368 N N . LYS A 1 167 ? -25.538 9.630 70.219 1.00 74.12 167 LYS A N 1
ATOM 1369 C CA . LYS A 1 167 ? -24.860 8.374 69.869 1.00 74.12 167 LYS A CA 1
ATOM 1370 C C . LYS A 1 167 ? -25.627 7.166 70.398 1.00 74.12 167 LYS A C 1
ATOM 1372 O O . LYS A 1 167 ? -25.920 6.269 69.622 1.00 74.12 167 LYS A O 1
ATOM 1377 N N . GLU A 1 168 ? -26.035 7.206 71.662 1.00 76.44 168 GLU A N 1
ATOM 1378 C CA . GLU A 1 168 ? -26.820 6.139 72.294 1.00 76.44 168 GLU A CA 1
ATOM 1379 C C . GLU A 1 168 ? -28.199 6.011 71.637 1.00 76.44 168 GLU A C 1
ATOM 1381 O O . GLU A 1 168 ? -28.624 4.911 71.302 1.00 76.44 168 GLU A O 1
ATOM 1386 N N . PHE A 1 169 ? -28.844 7.140 71.318 1.00 78.25 169 PHE A N 1
ATOM 1387 C CA . PHE A 1 169 ? -30.132 7.145 70.617 1.00 78.25 169 PHE A CA 1
ATOM 1388 C C . PHE A 1 169 ? -30.046 6.575 69.187 1.00 78.25 169 PHE A C 1
ATOM 1390 O O . PHE A 1 169 ? -31.008 6.009 68.672 1.00 78.25 169 PHE A O 1
ATOM 1397 N N . LYS A 1 170 ? -28.889 6.697 68.522 1.00 77.75 170 LYS A N 1
ATOM 1398 C CA . LYS A 1 170 ? -28.661 6.071 67.207 1.00 77.75 170 LYS A CA 1
ATOM 1399 C C . LYS A 1 170 ? -28.448 4.569 67.316 1.00 77.75 170 LYS A C 1
ATOM 1401 O O . LYS A 1 170 ? -28.974 3.840 66.479 1.00 77.75 170 LYS A O 1
ATOM 1406 N N . GLU A 1 171 ? -27.700 4.127 68.323 1.00 80.88 171 GLU A N 1
ATOM 1407 C CA . GLU A 1 171 ? -27.460 2.706 68.588 1.00 80.88 171 GLU A CA 1
ATOM 1408 C C . GLU A 1 171 ? -28.749 1.994 69.030 1.00 80.88 171 GLU A C 1
ATOM 1410 O O . GLU A 1 171 ? -29.040 0.907 68.534 1.00 80.88 171 GLU A O 1
ATOM 1415 N N . GLU A 1 172 ? -29.580 2.630 69.863 1.00 80.81 172 GLU A N 1
ATOM 1416 C CA . GLU A 1 172 ? -30.888 2.103 70.285 1.00 80.81 172 GLU A CA 1
ATOM 1417 C C . GLU A 1 172 ? -31.864 1.950 69.105 1.00 80.81 172 GLU A C 1
ATOM 1419 O O . GLU A 1 172 ? -32.602 0.967 69.021 1.00 80.81 172 GLU A O 1
ATOM 1424 N N . LEU A 1 173 ? -31.836 2.892 68.156 1.00 79.12 173 LEU A N 1
ATOM 1425 C CA . LEU A 1 173 ? -32.644 2.835 66.935 1.00 79.12 173 LEU A CA 1
ATOM 1426 C C . LEU A 1 173 ? -32.041 1.950 65.830 1.00 79.12 173 LEU A C 1
ATOM 1428 O O . LEU A 1 173 ? -32.688 1.762 64.798 1.00 79.12 173 LEU A O 1
ATOM 1432 N N . GLY A 1 174 ? -30.828 1.418 66.019 1.00 77.62 174 GLY A N 1
ATOM 1433 C CA . GLY A 1 174 ? -30.137 0.586 65.029 1.00 77.62 174 GLY A CA 1
ATOM 1434 C C . GLY A 1 174 ? -29.796 1.327 63.731 1.00 77.62 174 GLY A C 1
ATOM 1435 O O . GLY A 1 174 ? -29.884 0.749 62.648 1.00 77.62 174 GLY A O 1
ATOM 1436 N N . LEU A 1 175 ? -29.472 2.621 63.815 1.00 77.25 175 LEU A N 1
ATOM 1437 C CA . LEU A 1 175 ? -29.131 3.440 62.652 1.00 77.25 175 LEU A CA 1
ATOM 1438 C C . LEU A 1 175 ? -27.650 3.300 62.292 1.00 77.25 175 LEU A C 1
ATOM 1440 O O . LEU A 1 175 ? -26.784 3.795 63.010 1.00 77.25 175 LEU A O 1
ATOM 1444 N N . GLU A 1 176 ? -27.382 2.715 61.130 1.00 77.50 176 GLU A N 1
ATOM 1445 C CA . GLU A 1 176 ? -26.042 2.598 60.546 1.00 77.50 176 GLU A CA 1
ATOM 1446 C C . GLU A 1 176 ? -25.858 3.621 59.416 1.00 77.50 176 GLU A C 1
ATOM 1448 O O . GLU A 1 176 ? -26.777 3.880 58.627 1.00 77.50 176 GLU A O 1
ATOM 1453 N N . TYR A 1 177 ? -24.674 4.226 59.327 1.00 69.94 177 TYR A N 1
ATOM 1454 C CA . TYR A 1 177 ? -24.306 5.086 58.206 1.00 69.94 177 TYR A CA 1
ATOM 1455 C C . TYR A 1 177 ? -23.599 4.292 57.109 1.00 69.94 177 TYR A C 1
ATOM 1457 O O . TYR A 1 177 ? -22.967 3.269 57.347 1.00 69.94 177 TYR A O 1
ATOM 1465 N N . ASP A 1 178 ? -23.624 4.829 55.887 1.00 71.69 178 ASP A N 1
ATOM 1466 C CA . ASP A 1 178 ? -22.916 4.233 54.747 1.00 71.69 178 ASP A CA 1
ATOM 1467 C C . ASP A 1 178 ? -21.409 4.026 55.028 1.00 71.69 178 ASP A C 1
ATOM 1469 O O . ASP A 1 178 ? -20.801 3.087 54.515 1.00 71.69 178 ASP A O 1
ATOM 1473 N N . GLU A 1 179 ? -20.812 4.867 55.883 1.00 70.38 179 GLU A N 1
ATOM 1474 C CA . GLU A 1 179 ? -19.412 4.754 56.319 1.00 70.38 179 GLU A CA 1
ATOM 1475 C C . GLU A 1 179 ? -19.161 3.518 57.202 1.00 70.38 179 GLU A C 1
ATOM 1477 O O . GLU A 1 179 ? -18.094 2.911 57.087 1.00 70.38 179 GLU A O 1
ATOM 1482 N N . ASP A 1 180 ? -20.153 3.084 57.989 1.00 68.62 180 ASP A N 1
ATOM 1483 C CA . ASP A 1 180 ? -20.076 1.903 58.866 1.00 68.62 180 ASP A CA 1
ATOM 1484 C C . ASP A 1 180 ? -20.082 0.595 58.054 1.00 68.62 180 ASP A C 1
ATOM 1486 O O . ASP A 1 180 ? -19.498 -0.409 58.460 1.00 68.62 180 ASP A O 1
ATOM 1490 N N . VAL A 1 181 ? -20.654 0.631 56.843 1.00 70.06 181 VAL A N 1
ATOM 1491 C CA . VAL A 1 181 ? -20.674 -0.492 55.886 1.00 70.06 181 VAL A CA 1
ATOM 1492 C C . VAL A 1 181 ? -19.580 -0.344 54.812 1.00 70.06 181 VAL A C 1
ATOM 1494 O O . VAL A 1 181 ? -19.538 -1.097 53.839 1.00 70.06 181 VAL A O 1
ATOM 1497 N N . SER A 1 182 ? -18.638 0.598 54.971 1.00 69.88 182 SER A N 1
ATOM 1498 C CA . SER A 1 182 ? -17.544 0.900 54.020 1.00 69.88 182 SER A CA 1
ATOM 1499 C C . SER A 1 182 ? -17.993 1.331 52.612 1.00 69.88 182 SER A C 1
ATOM 1501 O O . SER A 1 182 ? -17.263 1.195 51.624 1.00 69.88 182 SER A O 1
ATOM 1503 N N . VAL A 1 183 ? -19.192 1.899 52.505 1.00 74.06 183 VAL A N 1
ATOM 1504 C CA . VAL A 1 183 ? -19.782 2.366 51.251 1.00 74.06 183 VAL A CA 1
ATOM 1505 C C . VAL A 1 183 ? -19.552 3.878 51.111 1.00 74.06 183 VAL A C 1
ATOM 1507 O O . VAL A 1 183 ? -20.077 4.685 51.868 1.00 74.06 183 VAL A O 1
ATOM 1510 N N . SER A 1 184 ? -18.785 4.293 50.094 1.00 78.44 184 SER A N 1
ATOM 1511 C CA . SER A 1 184 ? -18.511 5.714 49.823 1.00 78.44 184 SER A CA 1
ATOM 1512 C C . SER A 1 184 ? -19.223 6.228 48.574 1.00 78.44 184 SER A C 1
ATOM 1514 O O . SER A 1 184 ? -18.936 5.808 47.450 1.00 78.44 184 SER A O 1
ATOM 1516 N N . LEU A 1 185 ? -20.086 7.232 48.754 1.00 76.75 185 LEU A N 1
ATOM 1517 C CA . LEU A 1 185 ? -20.760 7.941 47.661 1.00 76.75 185 LEU A CA 1
ATOM 1518 C C . LEU A 1 185 ? -19.770 8.540 46.641 1.00 76.75 185 LEU A C 1
ATOM 1520 O O . LEU A 1 185 ? -20.071 8.613 45.446 1.00 76.75 185 LEU A O 1
ATOM 1524 N N . GLN A 1 186 ? -18.582 8.957 47.092 1.00 77.56 186 GLN A N 1
ATOM 1525 C CA . GLN A 1 186 ? -17.563 9.548 46.224 1.00 77.56 186 GLN A CA 1
ATOM 1526 C C . GLN A 1 186 ? -17.024 8.520 45.222 1.00 77.56 186 GLN A C 1
ATOM 1528 O O . GLN A 1 186 ? -16.968 8.801 44.024 1.00 77.56 186 GLN A O 1
ATOM 1533 N N . SER A 1 187 ? -16.738 7.298 45.681 1.00 79.94 187 SER A N 1
ATOM 1534 C CA . SER A 1 187 ? -16.265 6.203 44.825 1.00 79.94 187 SER A CA 1
ATOM 1535 C C . SER A 1 187 ? -17.262 5.877 43.708 1.00 79.94 187 SER A C 1
ATOM 1537 O O . SER A 1 187 ? -16.870 5.692 42.555 1.00 79.94 187 SER A O 1
ATOM 1539 N N . PHE A 1 188 ? -18.561 5.879 44.017 1.00 78.62 188 PHE A N 1
ATOM 1540 C CA . PHE A 1 188 ? -19.624 5.640 43.036 1.00 78.62 188 PHE A CA 1
ATOM 1541 C C . PHE A 1 188 ? -19.845 6.822 42.075 1.00 78.62 188 PHE A C 1
ATOM 1543 O O . PHE A 1 188 ? -20.193 6.614 40.907 1.00 78.62 188 PHE A O 1
ATOM 1550 N N . SER A 1 189 ? -19.606 8.055 42.529 1.00 77.50 189 SER A N 1
ATOM 1551 C CA . SER A 1 189 ? -19.666 9.266 41.700 1.00 77.50 189 SER A CA 1
ATOM 1552 C C . SER A 1 189 ? -18.515 9.336 40.683 1.00 77.50 189 SER A C 1
ATOM 1554 O O . SER A 1 189 ? -18.726 9.731 39.531 1.00 77.50 189 SER A O 1
ATOM 1556 N N . ASP A 1 190 ? -17.312 8.911 41.066 1.00 79.44 190 ASP A N 1
ATOM 1557 C CA . ASP A 1 190 ? -16.125 8.943 40.199 1.00 79.44 190 ASP A CA 1
ATOM 1558 C C . ASP A 1 190 ? -16.226 7.946 39.028 1.00 79.44 190 ASP A C 1
ATOM 1560 O O . ASP A 1 190 ? -15.728 8.203 37.923 1.00 79.44 190 ASP A O 1
ATOM 1564 N N . LEU A 1 191 ? -16.941 6.832 39.226 1.00 76.88 191 LEU A N 1
ATOM 1565 C CA . LEU A 1 191 ? -17.230 5.857 38.169 1.00 76.88 191 LEU A CA 1
ATOM 1566 C C . LEU A 1 191 ? -18.044 6.474 37.014 1.00 76.88 191 LEU A C 1
ATOM 1568 O O . LEU A 1 191 ? -17.737 6.220 35.848 1.00 76.88 191 LEU A O 1
ATOM 1572 N N . LEU A 1 192 ? -19.008 7.357 37.305 1.00 72.81 192 LEU A N 1
ATOM 1573 C CA . LEU A 1 192 ? -19.793 8.070 36.281 1.00 72.81 192 LEU A CA 1
ATOM 1574 C C . LEU A 1 192 ? -18.954 9.066 35.475 1.00 72.81 192 LEU A C 1
ATOM 1576 O O . LEU A 1 192 ? -19.125 9.189 34.259 1.00 72.81 192 LEU A O 1
ATOM 1580 N N . GLN A 1 193 ? -18.051 9.794 36.136 1.00 67.38 193 GLN A N 1
ATOM 1581 C CA . GLN A 1 193 ? -17.181 10.761 35.461 1.00 67.38 193 GLN A CA 1
ATOM 1582 C C . GLN A 1 193 ? -16.212 10.062 34.501 1.00 67.38 193 GLN A C 1
ATOM 1584 O O . GLN A 1 193 ? -16.011 10.519 33.370 1.00 67.38 193 GLN A O 1
ATOM 1589 N N . ARG A 1 194 ? -15.678 8.902 34.903 1.00 58.97 194 ARG A N 1
ATOM 1590 C CA . ARG A 1 194 ? -14.844 8.056 34.035 1.00 58.97 194 ARG A CA 1
ATOM 1591 C C . ARG A 1 194 ? -15.594 7.579 32.788 1.00 58.97 194 ARG A C 1
ATOM 1593 O O . ARG A 1 194 ? -14.998 7.558 31.710 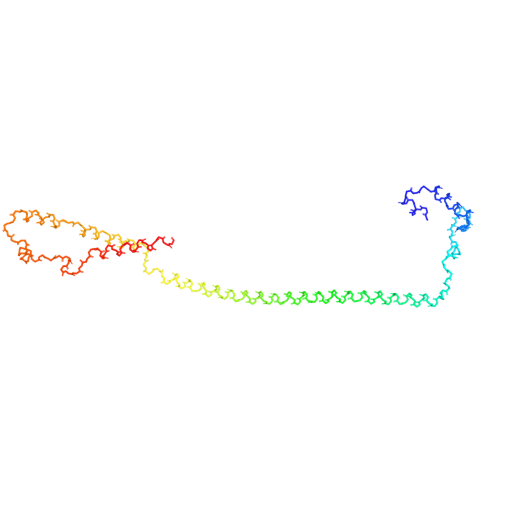1.00 58.97 194 ARG A O 1
ATOM 1600 N N . CYS A 1 195 ? -16.884 7.257 32.897 1.00 54.94 195 CYS A N 1
ATOM 1601 C CA . CYS A 1 195 ? -17.709 6.872 31.747 1.00 54.94 195 CYS A CA 1
ATOM 1602 C C . CYS A 1 195 ? -17.911 8.024 30.747 1.00 54.94 195 CYS A C 1
ATOM 1604 O O . CYS A 1 195 ? -17.764 7.810 29.542 1.00 54.94 195 CYS A O 1
ATOM 1606 N N . LYS A 1 196 ? -18.157 9.253 31.223 1.00 60.16 196 LYS A N 1
ATOM 1607 C CA . LYS A 1 196 ? -18.354 10.433 30.354 1.00 60.16 196 LYS A CA 1
ATOM 1608 C C . LYS A 1 196 ? -17.089 10.845 29.598 1.00 60.16 196 LYS A C 1
ATOM 1610 O O . LYS A 1 196 ? -17.169 11.230 28.434 1.00 60.16 196 LYS A O 1
ATOM 1615 N N . ASN A 1 197 ? -15.918 10.717 30.222 1.00 54.91 197 ASN A N 1
ATOM 1616 C CA . ASN A 1 197 ? -14.648 11.078 29.586 1.00 54.91 197 ASN A CA 1
ATOM 1617 C C . ASN A 1 197 ? -14.226 10.086 28.489 1.00 54.91 197 ASN A C 1
ATOM 1619 O O . ASN A 1 197 ? -13.576 10.488 27.529 1.00 54.91 197 ASN A O 1
ATOM 1623 N N . ARG A 1 198 ? -14.645 8.813 28.572 1.00 51.78 198 ARG A N 1
ATOM 1624 C CA . ARG A 1 198 ? -14.392 7.812 27.517 1.00 51.78 198 ARG A CA 1
ATOM 1625 C C . ARG A 1 198 ? -15.217 8.035 26.246 1.00 51.78 198 ARG A C 1
ATOM 1627 O O . ARG A 1 198 ? -14.794 7.597 25.185 1.00 51.78 198 ARG A O 1
ATOM 1634 N N . ALA A 1 199 ? -16.364 8.708 26.333 1.00 52.78 199 ALA A N 1
ATOM 1635 C CA . ALA A 1 199 ? -17.240 8.954 25.184 1.00 52.78 199 ALA A CA 1
ATOM 1636 C C . ALA A 1 199 ? -16.806 10.147 24.307 1.00 52.78 199 ALA A C 1
ATOM 1638 O O . ALA A 1 199 ? -17.291 10.281 23.193 1.00 52.78 199 ALA A O 1
ATOM 1639 N N . ARG A 1 200 ? -15.896 11.012 24.780 1.00 45.56 200 ARG A N 1
ATOM 1640 C CA . ARG A 1 200 ? -15.451 12.226 24.058 1.00 45.56 200 ARG A CA 1
ATOM 1641 C C . ARG A 1 200 ? -14.287 12.003 23.077 1.00 45.56 200 ARG A C 1
ATOM 1643 O O . ARG A 1 200 ? -13.775 12.973 22.532 1.00 45.56 200 ARG A O 1
ATOM 1650 N N . GLY A 1 201 ? -13.844 10.759 22.896 1.00 47.50 201 GLY A N 1
ATOM 1651 C CA . GLY A 1 201 ? -12.685 10.397 22.069 1.00 47.50 201 GLY A CA 1
ATOM 1652 C C . GLY A 1 201 ? -13.009 9.605 20.797 1.00 47.50 201 GLY A C 1
ATOM 1653 O O . GLY A 1 201 ? -12.102 8.972 20.261 1.00 47.50 201 GLY A O 1
ATOM 1654 N N . GLN A 1 202 ? -14.269 9.592 20.353 1.00 38.09 202 GLN A N 1
ATOM 1655 C CA . GLN A 1 202 ? -14.692 9.043 19.059 1.00 38.09 202 GLN A CA 1
ATOM 1656 C C . GLN A 1 202 ? -15.306 10.134 18.192 1.00 38.09 202 GLN A C 1
ATOM 1658 O O . GLN A 1 202 ? -16.044 10.970 18.760 1.00 38.09 202 GLN A O 1
#

Foldseek 3Di:
DLVVCVVVVDDPVNVVVVLVVCVVVVQWPWDDDDPDIDTHGDCVVVVPPDPDPDDPVNVVVVVVVVVVVVVVVVVVVVVVVVVVVVVVVVVVVVVVVVVVVVVVVVVVVVVVVVVVVVCVVVPDPPDDPVRVVVVLVVLVVVLVVVPPCPVVVVVCVVCVPDPDDPVVVCVVVVPDDCVNVVHDSVVSVVVSVVVVVVVVPD

InterPro domains:
  IPR010776 Homologous-pairing protein 2, winged helix domain [PF07106] (3-40)
  IPR036388 Winged helix-like DNA-binding domain superfamily [G3DSA:1.10.10.10] (1-50)
  IPR040661 Leucine zipper with capping helix domain [PF18517] (127-181)

Organism: NCBI:txid444605